Protein AF-A0AAW0NJ76-F1 (afdb_monomer_lite)

Sequence (256 aa):
MKELKQALVNSNWSAFNDETCLMMINMFDKTKTGRIDMFGFSALWDFMQRWRALFQQYDRDRSGCISGTELHQALAQMGYNLSPQFAETLVRRFTLRNARPGIQLDRFIQVCTQLQSMTNVFRERDTNRSGNIRMNYEDFLSSAITRLMCQTFLQISAGRICEREEMWPVLWTAMRTYAPYVTFPVAFVVGAVGYHLEWFIRGTPKPREEKSILELREERKLQEQLGQDGTQVLSLKEKLEFTPKAALNRNRPEKT

Structure (mmCIF, N/CA/C/O backbone):
data_AF-A0AAW0NJ76-F1
#
_entry.id   AF-A0AAW0NJ76-F1
#
loop_
_atom_site.group_PDB
_atom_site.id
_atom_site.type_symbol
_atom_site.label_atom_id
_atom_site.label_alt_id
_atom_site.label_comp_id
_atom_site.label_asym_id
_atom_site.label_entity_id
_atom_site.label_seq_id
_atom_site.pdbx_PDB_ins_code
_atom_site.Cartn_x
_atom_site.Cartn_y
_atom_site.Cartn_z
_atom_site.occupancy
_atom_site.B_iso_or_equiv
_atom_site.auth_seq_id
_atom_site.auth_comp_id
_atom_site.auth_asym_id
_atom_site.auth_atom_id
_atom_site.pdbx_PDB_model_num
ATOM 1 N N . MET A 1 1 ? 17.696 6.257 -10.322 1.00 61.16 1 MET A N 1
ATOM 2 C CA . MET A 1 1 ? 16.488 5.643 -10.930 1.00 61.16 1 MET A CA 1
ATOM 3 C C . MET A 1 1 ? 16.818 4.602 -12.001 1.00 61.16 1 MET A C 1
ATOM 5 O O . MET A 1 1 ? 16.342 3.484 -11.869 1.00 61.16 1 MET A O 1
ATOM 9 N N . LYS A 1 2 ? 17.630 4.922 -13.027 1.00 70.31 2 LYS A N 1
ATOM 10 C CA . LYS A 1 2 ? 17.962 3.980 -14.121 1.00 70.31 2 LYS A CA 1
ATOM 11 C C . LYS A 1 2 ? 18.585 2.660 -13.635 1.00 70.31 2 LYS A C 1
ATOM 13 O O . LYS A 1 2 ? 18.157 1.605 -14.078 1.00 70.31 2 LYS A O 1
ATOM 18 N N . GLU A 1 3 ? 19.513 2.731 -12.684 1.00 75.38 3 GLU A N 1
ATOM 19 C CA . GLU A 1 3 ? 20.200 1.557 -12.118 1.00 75.38 3 GLU A CA 1
ATOM 20 C C . GLU A 1 3 ? 19.243 0.631 -11.350 1.00 75.38 3 GLU A C 1
ATOM 22 O O . GLU A 1 3 ? 19.209 -0.569 -11.599 1.00 75.38 3 GLU A O 1
ATOM 27 N N . LEU A 1 4 ? 18.386 1.193 -10.485 1.00 72.19 4 LEU A N 1
ATOM 28 C CA . LEU A 1 4 ? 17.388 0.418 -9.738 1.00 72.19 4 LEU A CA 1
ATOM 29 C C . LEU A 1 4 ? 16.378 -0.263 -10.675 1.00 72.19 4 LEU A C 1
ATOM 31 O O . LEU A 1 4 ? 16.050 -1.428 -10.487 1.00 72.19 4 LEU A O 1
ATOM 35 N N . LYS A 1 5 ? 15.915 0.446 -11.711 1.00 73.44 5 LYS A N 1
ATOM 36 C CA . LYS A 1 5 ? 14.991 -0.105 -12.712 1.00 73.44 5 LYS A CA 1
ATOM 37 C C . LYS A 1 5 ? 15.619 -1.242 -13.521 1.00 73.44 5 LYS A C 1
ATOM 39 O O . LYS A 1 5 ? 14.925 -2.183 -13.870 1.00 73.44 5 LYS A O 1
ATOM 44 N N . GLN A 1 6 ? 16.913 -1.158 -13.830 1.00 73.44 6 GLN A N 1
ATOM 45 C CA . GLN A 1 6 ? 17.627 -2.230 -14.531 1.00 73.44 6 GLN A CA 1
ATOM 46 C C . GLN A 1 6 ? 17.847 -3.461 -13.648 1.00 73.44 6 GLN A C 1
ATOM 48 O O . GLN A 1 6 ? 17.820 -4.578 -14.153 1.00 73.44 6 GLN A O 1
ATOM 53 N N . ALA A 1 7 ? 18.031 -3.267 -12.341 1.00 73.19 7 ALA A N 1
ATOM 54 C CA . ALA A 1 7 ? 18.175 -4.363 -11.387 1.00 73.19 7 ALA A CA 1
ATOM 55 C C . ALA A 1 7 ? 16.839 -5.059 -11.062 1.00 73.19 7 ALA A C 1
ATOM 57 O O . ALA A 1 7 ? 16.828 -6.225 -10.665 1.00 73.19 7 ALA A O 1
ATOM 58 N N . LEU A 1 8 ? 15.712 -4.357 -11.218 1.00 74.44 8 LEU A N 1
ATOM 59 C CA . LEU A 1 8 ? 14.376 -4.864 -10.915 1.00 74.44 8 LEU A CA 1
ATOM 60 C C . LEU A 1 8 ? 13.636 -5.274 -12.186 1.00 74.44 8 LEU A C 1
ATOM 62 O O . LEU A 1 8 ? 13.126 -4.447 -12.938 1.00 74.44 8 LEU A O 1
ATOM 66 N N . VAL A 1 9 ? 13.532 -6.583 -12.384 1.00 73.75 9 VAL A N 1
ATOM 67 C CA . VAL A 1 9 ? 12.787 -7.180 -13.491 1.00 73.75 9 VAL A CA 1
ATOM 68 C C . VAL A 1 9 ? 11.598 -7.952 -12.928 1.00 73.75 9 VAL A C 1
ATOM 70 O O . VAL A 1 9 ? 11.727 -8.683 -11.941 1.00 73.75 9 VAL A O 1
ATOM 73 N N . ASN A 1 10 ? 10.426 -7.764 -13.536 1.00 71.62 10 ASN A N 1
ATOM 74 C CA . ASN A 1 10 ? 9.232 -8.529 -13.188 1.00 71.62 10 ASN A CA 1
ATOM 75 C C . ASN A 1 10 ? 9.360 -9.988 -13.659 1.00 71.62 10 ASN A C 1
ATOM 77 O O . ASN A 1 10 ? 10.152 -10.320 -14.539 1.00 71.62 10 ASN A O 1
ATOM 81 N N . SER A 1 11 ? 8.533 -10.872 -13.106 1.00 66.75 11 SER A N 1
ATOM 82 C CA . SER A 1 11 ? 8.459 -12.308 -13.438 1.00 66.75 11 SER A CA 1
ATOM 83 C C . SER A 1 11 ? 8.248 -12.600 -14.933 1.00 66.75 11 SER A C 1
ATOM 85 O O . SER A 1 11 ? 8.627 -13.659 -15.423 1.00 66.75 11 SER A O 1
ATOM 87 N N . ASN A 1 12 ? 7.673 -11.659 -15.677 1.00 66.50 12 ASN A N 1
ATOM 88 C CA . ASN A 1 12 ? 7.427 -11.728 -17.119 1.00 66.50 12 ASN A CA 1
ATOM 89 C C . ASN A 1 12 ? 8.535 -11.075 -17.974 1.00 66.50 12 ASN A C 1
ATOM 91 O O . ASN A 1 12 ? 8.293 -10.811 -19.152 1.00 66.50 12 ASN A O 1
ATOM 95 N N . TRP A 1 13 ? 9.695 -10.754 -17.394 1.00 66.81 13 TRP A N 1
ATOM 96 C CA . TRP A 1 13 ? 10.798 -10.038 -18.050 1.00 66.81 13 TRP A CA 1
ATOM 97 C C . TRP A 1 13 ? 10.483 -8.598 -18.478 1.00 66.81 13 TRP A C 1
ATOM 99 O O . TRP A 1 13 ? 11.273 -7.986 -19.199 1.00 66.81 13 TRP A O 1
ATOM 109 N N . SER A 1 14 ? 9.361 -8.016 -18.035 1.00 73.75 14 SER A N 1
ATOM 110 C CA . SER A 1 14 ? 9.107 -6.596 -18.278 1.00 73.75 14 SER A CA 1
ATOM 111 C C . SER A 1 14 ? 9.833 -5.716 -17.269 1.00 73.75 14 SER A C 1
ATOM 113 O O . SER A 1 14 ? 10.080 -6.102 -16.123 1.00 73.75 14 SER A O 1
ATOM 115 N N . ALA A 1 15 ? 10.137 -4.495 -17.705 1.00 75.50 15 ALA A N 1
ATOM 116 C CA . ALA A 1 15 ? 10.670 -3.470 -16.828 1.00 75.50 15 ALA A CA 1
ATOM 117 C C . ALA A 1 15 ? 9.657 -3.120 -15.729 1.00 75.50 15 ALA A C 1
ATOM 119 O O . ALA A 1 15 ? 8.460 -2.997 -16.001 1.00 75.50 15 ALA A O 1
ATOM 120 N N . PHE A 1 16 ? 10.162 -2.924 -14.513 1.00 78.75 16 PHE A N 1
ATOM 121 C CA . PHE A 1 16 ? 9.380 -2.437 -13.381 1.00 78.75 16 PHE A CA 1
ATOM 122 C C . PHE A 1 16 ? 8.758 -1.065 -13.690 1.00 78.75 16 PHE A C 1
ATOM 124 O O . PHE A 1 16 ? 9.378 -0.227 -14.358 1.00 78.75 16 PHE A O 1
ATOM 131 N N . ASN A 1 17 ? 7.549 -0.816 -13.183 1.00 80.00 17 ASN A N 1
ATOM 132 C CA . ASN A 1 17 ? 6.883 0.475 -13.321 1.00 80.00 17 ASN A CA 1
ATOM 133 C C . ASN A 1 17 ? 7.708 1.636 -12.732 1.00 80.00 17 ASN A C 1
ATOM 135 O O . ASN A 1 17 ? 8.118 1.601 -11.568 1.00 80.00 17 ASN A O 1
ATOM 139 N N . ASP A 1 18 ? 7.860 2.709 -13.514 1.00 80.00 18 ASP A N 1
ATOM 140 C CA . ASP A 1 18 ? 8.632 3.898 -13.139 1.00 80.00 18 ASP A CA 1
ATOM 141 C C . ASP A 1 18 ? 8.064 4.597 -11.899 1.00 80.00 18 ASP A C 1
ATOM 143 O O . ASP A 1 18 ? 8.820 5.007 -11.020 1.00 80.00 18 ASP A O 1
ATOM 147 N N . GLU A 1 19 ? 6.737 4.682 -11.782 1.00 77.88 19 GLU A N 1
ATOM 148 C CA . GLU A 1 19 ? 6.082 5.315 -10.630 1.00 77.88 19 GLU A CA 1
ATOM 149 C C . GLU A 1 19 ? 6.361 4.541 -9.336 1.00 77.88 19 GLU A C 1
ATOM 151 O O . GLU A 1 19 ? 6.632 5.141 -8.295 1.00 77.88 19 GLU A O 1
ATOM 156 N N . THR A 1 20 ? 6.346 3.205 -9.404 1.00 79.62 20 THR A N 1
ATOM 157 C CA . THR A 1 20 ? 6.639 2.339 -8.257 1.00 79.62 20 THR A CA 1
ATOM 158 C C . THR A 1 20 ? 8.104 2.478 -7.844 1.00 79.62 20 THR A C 1
ATOM 160 O O . THR A 1 20 ? 8.389 2.648 -6.658 1.00 79.62 20 THR A O 1
ATOM 163 N N . CYS A 1 21 ? 9.036 2.487 -8.806 1.00 81.62 21 CYS A N 1
ATOM 164 C CA . CYS A 1 21 ? 10.454 2.726 -8.527 1.00 81.62 21 CYS A CA 1
ATOM 165 C C . CYS A 1 21 ? 10.691 4.100 -7.890 1.00 81.62 21 CYS A C 1
ATOM 167 O O . CYS A 1 21 ? 11.459 4.204 -6.935 1.00 81.62 21 CYS A O 1
ATOM 169 N N . LEU A 1 22 ? 10.036 5.151 -8.392 1.00 79.25 22 LEU A N 1
ATOM 170 C CA . LEU A 1 22 ? 10.163 6.501 -7.844 1.00 79.25 22 LEU A CA 1
ATOM 171 C C . LEU A 1 22 ? 9.640 6.567 -6.404 1.00 79.25 22 LEU A C 1
ATOM 173 O O . LEU A 1 22 ? 10.307 7.118 -5.534 1.00 79.25 22 LEU A O 1
ATOM 177 N N . MET A 1 23 ? 8.474 5.968 -6.145 1.00 76.69 23 MET A N 1
ATOM 178 C CA . MET A 1 23 ? 7.882 5.895 -4.808 1.00 76.69 23 MET A CA 1
ATOM 179 C C . MET A 1 23 ? 8.818 5.187 -3.820 1.00 76.69 23 MET A C 1
ATOM 181 O O . MET A 1 23 ? 9.018 5.682 -2.713 1.00 76.69 23 MET A O 1
ATOM 185 N N . MET A 1 24 ? 9.412 4.057 -4.216 1.00 77.31 24 MET A N 1
ATOM 186 C CA . MET A 1 24 ? 10.370 3.328 -3.379 1.00 77.31 24 MET A CA 1
ATOM 187 C C . MET A 1 24 ? 11.616 4.169 -3.099 1.00 77.31 24 MET A C 1
ATOM 189 O O . MET A 1 24 ? 12.017 4.292 -1.947 1.00 77.31 24 MET A O 1
ATOM 193 N N . ILE A 1 25 ? 12.197 4.807 -4.120 1.00 78.50 25 ILE A N 1
ATOM 194 C CA . ILE A 1 25 ? 13.372 5.668 -3.931 1.00 78.50 25 ILE A CA 1
ATOM 195 C C . ILE A 1 25 ? 13.054 6.807 -2.965 1.00 78.50 25 ILE A C 1
ATOM 197 O O . ILE A 1 25 ? 13.774 7.008 -1.992 1.00 78.50 25 ILE A O 1
ATOM 201 N N . ASN A 1 26 ? 11.934 7.493 -3.179 1.00 76.50 26 ASN A N 1
ATOM 202 C CA . ASN A 1 26 ? 11.515 8.609 -2.341 1.00 76.50 26 ASN A CA 1
ATOM 203 C C . ASN A 1 26 ? 11.174 8.194 -0.906 1.00 76.50 26 ASN A C 1
ATOM 205 O O . ASN A 1 26 ? 11.170 9.051 -0.031 1.00 76.50 26 ASN A O 1
ATOM 209 N N . MET A 1 27 ? 10.863 6.923 -0.640 1.00 72.81 27 MET A N 1
ATOM 210 C CA . MET A 1 27 ? 10.592 6.417 0.711 1.00 72.81 27 MET A CA 1
ATOM 211 C C . MET A 1 27 ? 11.875 6.222 1.528 1.00 72.81 27 MET A C 1
ATOM 213 O O . MET A 1 27 ? 11.872 6.436 2.738 1.00 72.81 27 MET A O 1
ATOM 217 N N . PHE A 1 28 ? 12.970 5.839 0.874 1.00 75.00 28 PHE A N 1
ATOM 218 C CA . PHE A 1 28 ? 14.237 5.534 1.543 1.00 75.00 28 PHE A CA 1
ATOM 219 C C . PHE A 1 28 ? 15.297 6.634 1.373 1.00 75.00 28 PHE A C 1
ATOM 221 O O . PHE A 1 28 ? 16.292 6.635 2.095 1.00 75.00 28 PHE A O 1
ATOM 228 N N . ASP A 1 29 ? 15.070 7.616 0.495 1.00 76.56 29 ASP A N 1
ATOM 229 C CA . ASP A 1 29 ? 15.913 8.807 0.367 1.00 76.56 29 ASP A CA 1
ATOM 230 C C . ASP A 1 29 ? 15.643 9.818 1.495 1.00 76.56 29 ASP A C 1
ATOM 232 O O . ASP A 1 29 ? 14.851 10.755 1.370 1.00 76.56 29 ASP A O 1
ATOM 236 N N . LYS A 1 30 ? 16.355 9.645 2.613 1.00 70.25 30 LYS A N 1
ATOM 237 C CA . LYS A 1 30 ? 16.333 10.575 3.757 1.00 70.25 30 LYS A CA 1
ATOM 238 C C . LYS A 1 30 ? 16.887 11.959 3.414 1.00 70.25 30 LYS A C 1
ATOM 240 O O . LYS A 1 30 ? 16.555 12.941 4.073 1.00 70.25 30 LYS A O 1
ATOM 245 N N . THR A 1 31 ? 17.759 12.031 2.413 1.00 70.25 31 THR A N 1
ATOM 246 C CA . THR A 1 31 ? 18.520 13.238 2.071 1.00 70.25 31 THR A CA 1
ATOM 247 C C . THR A 1 31 ? 17.833 14.100 1.016 1.00 70.25 31 THR A C 1
ATOM 249 O O . THR A 1 31 ? 18.263 15.228 0.786 1.00 70.25 31 THR A O 1
ATOM 252 N N . LYS A 1 32 ? 16.765 13.591 0.384 1.00 70.06 32 LYS A N 1
ATOM 253 C CA . LYS A 1 32 ? 16.064 14.209 -0.755 1.00 70.06 32 LYS A CA 1
ATOM 254 C C . LYS A 1 32 ? 17.003 14.589 -1.904 1.00 70.06 32 LYS A C 1
ATOM 256 O O . LYS A 1 32 ? 16.714 15.497 -2.680 1.00 70.06 32 LYS A O 1
ATOM 261 N N . THR A 1 33 ? 18.143 13.910 -2.008 1.00 72.38 33 THR A N 1
ATOM 262 C CA . THR A 1 33 ? 19.141 14.155 -3.057 1.00 72.38 33 THR A CA 1
ATOM 263 C C . THR A 1 33 ? 18.797 13.416 -4.351 1.00 72.38 33 THR A C 1
ATOM 265 O O . THR A 1 33 ? 19.488 13.568 -5.360 1.00 72.38 33 THR A O 1
ATOM 268 N N . GLY A 1 34 ? 17.742 12.593 -4.335 1.00 69.31 34 GLY A N 1
ATOM 269 C CA . GLY A 1 34 ? 17.384 11.664 -5.400 1.00 69.31 34 GLY A CA 1
ATOM 270 C C . GLY A 1 34 ? 18.310 10.447 -5.463 1.00 69.31 34 GLY A C 1
ATOM 271 O O . GLY A 1 34 ? 18.264 9.690 -6.439 1.00 69.31 34 GLY A O 1
ATOM 272 N N . ARG A 1 35 ? 19.176 10.266 -4.457 1.00 74.44 35 ARG A N 1
ATOM 273 C CA . ARG A 1 35 ? 20.145 9.173 -4.349 1.00 74.44 35 ARG A CA 1
ATOM 274 C C . ARG A 1 35 ? 19.943 8.439 -3.032 1.00 74.44 35 ARG A C 1
ATOM 276 O O . ARG A 1 35 ? 19.664 9.046 -2.007 1.00 74.44 35 ARG A O 1
ATOM 283 N N . ILE A 1 36 ? 20.099 7.124 -3.086 1.00 77.12 36 ILE A N 1
ATOM 284 C CA . ILE A 1 36 ? 19.998 6.253 -1.921 1.00 77.12 36 ILE A CA 1
ATOM 285 C C . ILE A 1 36 ? 21.421 5.893 -1.490 1.00 77.12 36 ILE A C 1
ATOM 287 O O . ILE A 1 36 ? 22.250 5.537 -2.328 1.00 77.12 36 ILE A O 1
ATOM 291 N N . ASP A 1 37 ? 21.707 6.013 -0.199 1.00 82.88 37 ASP A N 1
ATOM 292 C CA . ASP A 1 37 ? 22.948 5.547 0.412 1.00 82.88 37 ASP A CA 1
ATOM 293 C C . ASP A 1 37 ? 22.924 4.022 0.619 1.00 82.88 37 ASP A C 1
ATOM 295 O O . ASP A 1 37 ? 21.885 3.378 0.509 1.00 82.88 37 ASP A O 1
ATOM 299 N N . MET A 1 38 ? 24.063 3.409 0.946 1.00 82.12 38 MET A N 1
ATOM 300 C CA . MET A 1 38 ? 24.133 1.949 1.115 1.00 82.12 38 MET A CA 1
ATOM 301 C C . MET A 1 38 ? 23.154 1.426 2.186 1.00 82.12 38 MET A C 1
ATOM 303 O O . MET A 1 38 ? 22.548 0.371 2.004 1.00 82.12 38 MET A O 1
ATOM 307 N N . PHE A 1 39 ? 22.945 2.185 3.268 1.00 82.00 39 PHE A N 1
ATOM 308 C CA . PHE A 1 39 ? 21.993 1.832 4.326 1.00 82.00 39 PHE A CA 1
ATOM 309 C C . PHE A 1 39 ? 20.533 1.986 3.880 1.00 82.00 39 PHE A C 1
ATOM 311 O O . PHE A 1 39 ? 19.689 1.149 4.198 1.00 82.00 39 PHE A O 1
ATOM 318 N N . GLY A 1 40 ? 20.208 3.032 3.119 1.00 79.38 40 GLY A N 1
ATOM 319 C CA . GLY A 1 40 ? 18.898 3.161 2.492 1.00 79.38 40 GLY A CA 1
ATOM 320 C C . GLY A 1 40 ? 18.644 2.052 1.469 1.00 79.38 40 GLY A C 1
ATOM 321 O O . GLY A 1 40 ? 17.519 1.568 1.362 1.00 79.38 40 GLY A O 1
ATOM 322 N N . PHE A 1 41 ? 19.683 1.592 0.764 1.00 83.19 41 PHE A N 1
ATOM 323 C CA . PHE A 1 41 ? 19.568 0.506 -0.206 1.00 83.19 41 PHE A CA 1
ATOM 324 C C . PHE A 1 41 ? 19.330 -0.839 0.479 1.00 83.19 41 PHE A C 1
ATOM 326 O O . PHE A 1 41 ? 18.474 -1.589 0.020 1.00 83.19 41 PHE A O 1
ATOM 333 N N . SER A 1 42 ? 20.011 -1.134 1.593 1.00 83.00 42 SER A N 1
ATOM 334 C CA . SER A 1 42 ? 19.741 -2.356 2.361 1.00 83.00 42 SER A CA 1
ATOM 335 C C . SER A 1 42 ? 18.306 -2.377 2.892 1.00 83.00 42 SER A C 1
ATOM 337 O O . SER A 1 42 ? 17.611 -3.378 2.746 1.00 83.00 42 SER A O 1
ATOM 339 N N . ALA A 1 43 ? 17.815 -1.249 3.415 1.00 80.44 43 ALA A N 1
ATOM 340 C CA . ALA A 1 43 ? 16.433 -1.136 3.880 1.00 80.44 43 ALA A CA 1
ATOM 341 C C . ALA A 1 43 ? 15.411 -1.283 2.736 1.00 80.44 43 ALA A C 1
ATOM 343 O O . ALA A 1 43 ? 14.397 -1.967 2.887 1.00 80.44 43 ALA A O 1
ATOM 344 N N . LEU A 1 44 ? 15.689 -0.683 1.574 1.00 82.38 44 LEU A N 1
ATOM 345 C CA . LEU A 1 44 ? 14.874 -0.841 0.370 1.00 82.38 44 LEU A CA 1
ATOM 346 C C . LEU A 1 44 ? 14.885 -2.292 -0.132 1.00 82.38 44 LEU A C 1
ATOM 348 O O . LEU A 1 44 ? 13.844 -2.811 -0.533 1.00 82.38 44 LEU A O 1
ATOM 352 N N . TRP A 1 45 ? 16.034 -2.965 -0.085 1.00 82.44 45 TRP A N 1
ATOM 353 C CA . TRP A 1 45 ? 16.156 -4.375 -0.441 1.00 82.44 45 TRP A CA 1
ATOM 354 C C . TRP A 1 45 ? 15.311 -5.262 0.472 1.00 82.44 45 TRP A C 1
ATOM 356 O O . TRP A 1 45 ? 14.497 -6.037 -0.028 1.00 82.44 45 TRP A O 1
ATOM 366 N N . ASP A 1 46 ? 15.419 -5.090 1.788 1.00 82.75 46 ASP A N 1
ATOM 367 C CA . ASP A 1 46 ? 14.617 -5.836 2.760 1.00 82.75 46 ASP A CA 1
ATOM 368 C C . ASP A 1 46 ? 13.118 -5.589 2.561 1.00 82.75 46 ASP A C 1
ATOM 370 O O . ASP A 1 46 ? 12.320 -6.529 2.563 1.00 82.75 46 ASP A O 1
ATOM 374 N N . PHE A 1 47 ? 12.726 -4.336 2.315 1.00 81.31 47 PHE A N 1
ATOM 375 C CA . PHE A 1 47 ? 11.350 -3.978 1.981 1.00 81.31 47 PHE A CA 1
ATOM 376 C C . PHE A 1 47 ? 10.858 -4.725 0.736 1.00 81.31 47 PHE A C 1
ATOM 378 O O . PHE A 1 47 ? 9.782 -5.324 0.754 1.00 81.31 47 PHE A O 1
ATOM 385 N N . MET A 1 48 ? 11.653 -4.753 -0.337 1.00 82.12 48 MET A N 1
ATOM 386 C CA . MET A 1 48 ? 11.303 -5.492 -1.551 1.00 82.12 48 MET A CA 1
ATOM 387 C C . MET A 1 48 ? 11.208 -6.999 -1.315 1.00 82.12 48 MET A C 1
ATOM 389 O O . MET A 1 48 ? 10.325 -7.640 -1.887 1.00 82.12 48 MET A O 1
ATOM 393 N N . GLN A 1 49 ? 12.071 -7.576 -0.475 1.00 82.69 49 GLN A N 1
ATOM 394 C CA . GLN A 1 49 ? 12.004 -9.001 -0.151 1.00 82.69 49 GLN A CA 1
ATOM 395 C C . GLN A 1 49 ? 10.729 -9.359 0.610 1.00 82.69 49 GLN A C 1
ATOM 397 O O . GLN A 1 49 ? 10.095 -10.363 0.289 1.00 82.69 49 GLN A O 1
ATOM 402 N N . ARG A 1 50 ? 10.283 -8.512 1.544 1.00 82.88 50 ARG A N 1
ATOM 403 C CA . ARG A 1 50 ? 9.002 -8.712 2.240 1.00 82.88 50 ARG A CA 1
ATOM 404 C C . ARG A 1 50 ? 7.817 -8.656 1.282 1.00 82.88 50 ARG A C 1
ATOM 406 O O . ARG A 1 50 ? 6.970 -9.544 1.308 1.00 82.88 50 ARG A O 1
ATOM 413 N N . TRP A 1 51 ? 7.785 -7.670 0.384 1.00 84.06 51 TRP A N 1
ATOM 414 C CA . TRP A 1 51 ? 6.740 -7.599 -0.645 1.00 84.06 51 TRP A CA 1
ATOM 415 C C . TRP A 1 51 ? 6.756 -8.800 -1.582 1.00 84.06 51 TRP A C 1
ATOM 417 O O . TRP A 1 51 ? 5.695 -9.292 -1.956 1.00 84.06 51 TRP A O 1
ATOM 427 N N . ARG A 1 52 ? 7.942 -9.302 -1.938 1.00 83.94 52 ARG A N 1
ATOM 428 C CA . ARG A 1 52 ? 8.083 -10.520 -2.739 1.00 83.94 52 ARG A CA 1
ATOM 429 C C . ARG A 1 52 ? 7.544 -11.744 -2.002 1.00 83.94 52 ARG A C 1
ATOM 431 O O . ARG A 1 52 ? 6.830 -12.529 -2.616 1.00 83.94 52 ARG A O 1
ATOM 438 N N . ALA A 1 53 ? 7.850 -11.891 -0.715 1.00 85.38 53 ALA A N 1
ATOM 439 C CA . ALA A 1 53 ? 7.341 -12.986 0.106 1.00 85.38 53 ALA A CA 1
ATOM 440 C C . ALA A 1 53 ? 5.807 -12.943 0.217 1.00 85.38 53 ALA A C 1
ATOM 442 O O . ALA A 1 53 ? 5.152 -13.957 -0.008 1.00 85.38 53 ALA A O 1
ATOM 443 N N . LEU A 1 54 ? 5.229 -11.760 0.460 1.00 84.62 54 LEU A N 1
ATOM 444 C CA . LEU A 1 54 ? 3.774 -11.560 0.462 1.00 84.62 54 LEU A CA 1
ATOM 445 C C . LEU A 1 54 ? 3.152 -11.883 -0.900 1.00 84.62 54 LEU A C 1
ATOM 447 O O . LEU A 1 54 ? 2.152 -12.589 -0.974 1.00 84.62 54 LEU A O 1
ATOM 451 N N . PHE A 1 55 ? 3.760 -11.414 -1.991 1.00 85.44 55 PHE A N 1
ATOM 452 C CA . PHE A 1 55 ? 3.285 -11.710 -3.341 1.00 85.44 55 PHE A CA 1
ATOM 453 C C . PHE A 1 55 ? 3.262 -13.218 -3.607 1.00 85.44 55 PHE A C 1
ATOM 455 O O . PHE A 1 55 ? 2.251 -13.731 -4.067 1.00 85.44 55 PHE A O 1
ATOM 462 N N . GLN A 1 56 ? 4.329 -13.939 -3.254 1.00 86.38 56 GLN A N 1
ATOM 463 C CA . GLN A 1 56 ? 4.404 -15.398 -3.395 1.00 86.38 56 GLN A CA 1
ATOM 464 C C . GLN A 1 56 ? 3.416 -16.146 -2.492 1.00 86.38 56 GLN A C 1
ATOM 466 O O . GLN A 1 56 ? 2.994 -17.248 -2.827 1.00 86.38 56 GLN A O 1
ATOM 471 N N . GLN A 1 57 ? 3.056 -15.573 -1.343 1.00 86.69 57 GLN A N 1
ATOM 472 C CA . GLN A 1 57 ? 2.040 -16.138 -0.460 1.00 86.69 57 GLN A CA 1
ATOM 473 C C . GLN A 1 57 ? 0.630 -16.018 -1.059 1.00 86.69 57 GLN A C 1
ATOM 475 O O . GLN A 1 57 ? -0.204 -16.903 -0.851 1.00 86.69 57 GLN A O 1
ATOM 480 N N . TYR A 1 58 ? 0.353 -14.926 -1.774 1.00 85.69 58 TYR A N 1
ATOM 481 C CA . TYR A 1 58 ? -0.951 -14.670 -2.387 1.00 85.69 58 TYR A CA 1
ATOM 482 C C . TYR A 1 58 ? -1.106 -15.290 -3.782 1.00 85.69 58 TYR A C 1
ATOM 484 O O . TYR A 1 58 ? -2.210 -15.717 -4.114 1.00 85.69 58 TYR A O 1
ATOM 492 N N . ASP A 1 59 ? -0.021 -15.372 -4.555 1.00 86.19 59 ASP A N 1
ATOM 493 C CA . ASP A 1 59 ? 0.084 -16.072 -5.842 1.00 86.19 59 ASP A CA 1
ATOM 494 C C . ASP A 1 59 ? 0.102 -17.594 -5.607 1.00 86.19 59 ASP A C 1
ATOM 496 O O . ASP A 1 59 ? 1.154 -18.238 -5.520 1.00 86.19 59 ASP A O 1
ATOM 500 N N . ARG A 1 60 ? -1.088 -18.174 -5.410 1.00 83.25 60 ARG A N 1
ATOM 501 C CA . ARG A 1 60 ? -1.235 -19.594 -5.053 1.00 83.25 60 ARG A CA 1
ATOM 502 C C . ARG A 1 60 ? -0.972 -20.501 -6.236 1.00 83.25 60 ARG A C 1
ATOM 504 O O . ARG A 1 60 ? -0.458 -21.606 -6.048 1.00 83.25 60 ARG A O 1
ATOM 511 N N . ASP A 1 61 ? -1.352 -20.053 -7.426 1.00 84.62 61 ASP A N 1
ATOM 512 C CA . ASP A 1 61 ? -1.135 -20.797 -8.660 1.00 84.62 61 ASP A CA 1
ATOM 513 C C . ASP A 1 61 ? 0.299 -20.648 -9.198 1.00 84.62 61 ASP A C 1
ATOM 515 O O . ASP A 1 61 ? 0.683 -21.368 -10.123 1.00 84.62 61 ASP A O 1
ATOM 519 N N . ARG A 1 62 ? 1.120 -19.792 -8.565 1.00 82.44 62 ARG A N 1
ATOM 520 C CA . ARG A 1 62 ? 2.503 -19.479 -8.958 1.00 82.44 62 ARG A CA 1
ATOM 521 C C . ARG A 1 62 ? 2.581 -19.048 -10.417 1.00 82.44 62 ARG A C 1
ATOM 523 O O . ARG A 1 62 ? 3.582 -19.299 -11.096 1.00 82.44 62 ARG A O 1
ATOM 530 N N . SER A 1 63 ? 1.526 -18.406 -10.909 1.00 82.31 63 SER A N 1
ATOM 531 C CA . SER A 1 63 ? 1.457 -17.899 -12.274 1.00 82.31 63 SER A CA 1
ATOM 532 C C . SER A 1 63 ? 2.390 -16.704 -12.487 1.00 82.31 63 SER A C 1
ATOM 534 O O . SER A 1 63 ? 2.668 -16.324 -13.630 1.00 82.31 63 SER A O 1
ATOM 536 N N . GLY A 1 64 ? 2.901 -16.113 -11.400 1.00 81.19 64 GLY A N 1
ATOM 537 C CA . GLY A 1 64 ? 3.726 -14.915 -11.420 1.00 81.19 64 GLY A CA 1
ATOM 538 C C . GLY A 1 64 ? 2.909 -13.638 -11.607 1.00 81.19 64 GLY A C 1
ATOM 539 O O . GLY A 1 64 ? 3.499 -12.597 -11.913 1.00 81.19 64 GLY A O 1
ATOM 540 N N . CYS A 1 65 ? 1.581 -13.713 -11.470 1.00 85.75 65 CYS A N 1
ATOM 541 C CA . CYS A 1 65 ? 0.620 -12.618 -11.562 1.00 85.75 65 CYS A CA 1
ATOM 542 C C . CYS A 1 65 ? -0.527 -12.859 -10.569 1.00 85.75 65 CYS A C 1
ATOM 544 O O . CYS A 1 65 ? -0.988 -13.976 -10.428 1.00 85.75 65 CYS A O 1
ATOM 546 N N . ILE A 1 66 ? -1.050 -11.810 -9.939 1.00 87.62 66 ILE A N 1
ATOM 547 C CA . ILE A 1 66 ? -2.198 -11.934 -9.032 1.00 87.62 66 ILE A CA 1
ATOM 548 C C . ILE A 1 66 ? -3.498 -11.722 -9.811 1.00 87.62 66 ILE A C 1
ATOM 550 O O . ILE A 1 66 ? -3.714 -10.661 -10.415 1.00 87.62 66 ILE A O 1
ATOM 554 N N . SER A 1 67 ? -4.374 -12.724 -9.776 1.00 89.44 67 SER A N 1
ATOM 555 C CA . SER A 1 67 ? -5.734 -12.669 -10.324 1.00 89.44 67 SER A CA 1
ATOM 556 C C . SER A 1 67 ? -6.694 -11.862 -9.433 1.00 89.44 67 SER A C 1
ATOM 558 O O . SER A 1 67 ? -6.408 -11.565 -8.275 1.00 89.44 67 SER A O 1
ATOM 560 N N . GLY A 1 68 ? -7.881 -11.505 -9.942 1.00 87.81 68 GLY A N 1
ATOM 561 C CA . GLY A 1 68 ? -8.894 -10.778 -9.151 1.00 87.81 68 GLY A CA 1
ATOM 562 C C . GLY A 1 68 ? -9.367 -11.543 -7.915 1.00 87.81 68 GLY A C 1
ATOM 563 O O . GLY A 1 68 ? -9.556 -10.953 -6.851 1.00 87.81 68 GLY A O 1
ATOM 564 N N . THR A 1 69 ? -9.486 -12.865 -8.034 1.00 89.25 69 THR A N 1
ATOM 565 C CA . THR A 1 69 ? -9.837 -13.762 -6.931 1.00 89.25 69 THR A CA 1
ATOM 566 C C . THR A 1 69 ? -8.747 -13.820 -5.866 1.00 89.25 69 THR A C 1
ATOM 568 O O . THR A 1 69 ? -9.054 -13.753 -4.677 1.00 89.25 69 THR A O 1
ATOM 571 N N . GLU A 1 70 ? -7.478 -13.890 -6.268 1.00 90.69 70 GLU A N 1
ATOM 572 C CA . GLU A 1 70 ? -6.344 -13.889 -5.336 1.00 90.69 70 GLU A CA 1
ATOM 573 C C . GLU A 1 70 ? -6.162 -12.526 -4.678 1.00 90.69 70 GLU A C 1
ATOM 575 O O . GLU A 1 70 ? -5.944 -12.459 -3.472 1.00 90.69 70 GLU A O 1
ATOM 580 N N . LEU A 1 71 ? -6.349 -11.433 -5.428 1.00 88.94 71 LEU A N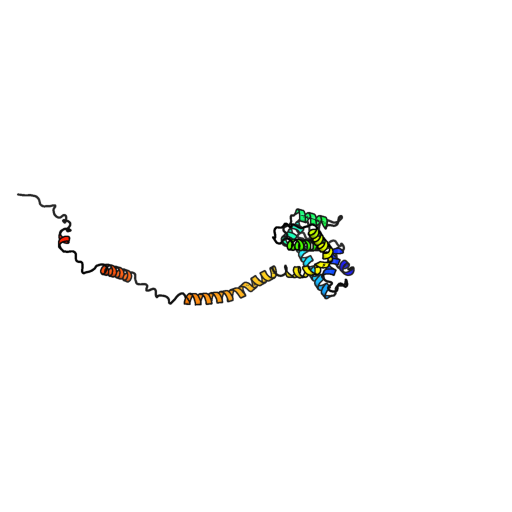 1
ATOM 581 C CA . LEU A 1 71 ? -6.317 -10.083 -4.876 1.00 88.94 71 LEU A CA 1
ATOM 582 C C . LEU A 1 71 ? -7.398 -9.904 -3.808 1.00 88.94 71 LEU A C 1
ATOM 584 O O . LEU A 1 71 ? -7.119 -9.361 -2.745 1.00 88.94 71 LEU A O 1
ATOM 588 N N . HIS A 1 72 ? -8.621 -10.378 -4.058 1.00 90.62 72 HIS A N 1
ATOM 589 C CA . HIS A 1 72 ? -9.688 -10.328 -3.060 1.00 90.62 72 HIS A CA 1
ATOM 590 C C . HIS A 1 72 ? -9.310 -11.100 -1.786 1.00 90.62 72 HIS A C 1
ATOM 592 O O . HIS A 1 72 ? -9.467 -10.577 -0.685 1.00 90.62 72 HIS A O 1
ATOM 598 N N . GLN A 1 73 ? -8.754 -12.308 -1.924 1.00 88.06 73 GLN A N 1
ATOM 599 C CA . GLN A 1 73 ? -8.298 -13.103 -0.779 1.00 88.06 73 GLN A CA 1
ATOM 600 C C . GLN A 1 73 ? -7.128 -12.449 -0.033 1.00 88.06 73 GLN A C 1
ATOM 602 O O . GLN A 1 73 ? -7.084 -12.510 1.195 1.00 88.06 73 GLN A O 1
ATOM 607 N N . ALA A 1 74 ? -6.197 -11.819 -0.749 1.00 86.81 74 ALA A N 1
ATOM 608 C CA . ALA A 1 74 ? -5.086 -11.076 -0.165 1.00 86.81 74 ALA A CA 1
ATOM 609 C C . ALA A 1 74 ? -5.595 -9.875 0.640 1.00 86.81 74 ALA A C 1
ATOM 611 O O . ALA A 1 74 ? -5.243 -9.706 1.804 1.00 86.81 74 ALA A O 1
ATOM 612 N N . LEU A 1 75 ? -6.500 -9.086 0.055 1.00 85.31 75 LEU A N 1
ATOM 613 C CA . LEU A 1 75 ? -7.118 -7.938 0.715 1.00 85.31 75 LEU A CA 1
ATOM 614 C C . LEU A 1 75 ? -7.916 -8.355 1.955 1.00 85.31 75 LEU A C 1
ATOM 616 O O . LEU A 1 75 ? -7.808 -7.697 2.988 1.00 85.31 75 LEU A O 1
ATOM 620 N N . ALA A 1 76 ? -8.638 -9.477 1.895 1.00 86.19 76 ALA A N 1
ATOM 621 C CA . ALA A 1 76 ? -9.331 -10.035 3.052 1.00 86.19 76 ALA A CA 1
ATOM 622 C C . ALA A 1 76 ? -8.357 -10.433 4.177 1.00 86.19 76 ALA A C 1
ATOM 624 O O . ALA A 1 76 ? -8.616 -10.138 5.343 1.00 86.19 76 ALA A O 1
ATOM 625 N N . GLN A 1 77 ? -7.211 -11.039 3.841 1.00 82.19 77 GLN A N 1
ATOM 626 C CA . GLN A 1 77 ? -6.161 -11.378 4.814 1.00 82.19 77 GLN A CA 1
ATOM 627 C C . GLN A 1 77 ? -5.513 -10.138 5.439 1.00 82.19 77 GLN A C 1
ATOM 629 O O . GLN A 1 77 ? -5.187 -10.156 6.620 1.00 82.19 77 GLN A O 1
ATOM 634 N N . MET A 1 78 ? -5.389 -9.048 4.679 1.00 75.88 78 MET A N 1
ATOM 635 C CA . MET A 1 78 ? -4.933 -7.742 5.174 1.00 75.88 78 MET A CA 1
ATOM 636 C C . MET A 1 78 ? -6.014 -6.986 5.980 1.00 75.88 78 MET A C 1
ATOM 638 O O . MET A 1 78 ? -5.811 -5.836 6.365 1.00 75.88 78 MET A O 1
ATOM 642 N N . GLY A 1 79 ? -7.184 -7.593 6.216 1.00 82.38 79 GLY A N 1
ATOM 643 C CA . GLY A 1 79 ? -8.269 -7.007 7.008 1.00 82.38 79 GLY A CA 1
ATOM 644 C C . GLY A 1 79 ? -9.186 -6.044 6.246 1.00 82.38 79 GLY A C 1
ATOM 645 O O . GLY A 1 79 ? -9.982 -5.340 6.872 1.00 82.38 79 GLY A O 1
ATOM 646 N N . TYR A 1 80 ? -9.113 -5.998 4.912 1.00 82.69 80 TYR A N 1
ATOM 647 C CA . TYR A 1 80 ? -10.034 -5.215 4.087 1.00 82.69 80 TYR A CA 1
ATOM 648 C C . TYR A 1 80 ? -11.283 -6.032 3.735 1.00 82.69 80 TYR A C 1
ATOM 650 O O . TYR A 1 80 ? -11.206 -7.045 3.041 1.00 82.69 80 TYR A O 1
ATOM 658 N N . ASN A 1 81 ? -12.458 -5.551 4.146 1.00 85.81 81 ASN A N 1
ATOM 659 C CA . ASN A 1 81 ? -13.742 -6.145 3.769 1.00 85.81 81 ASN A CA 1
ATOM 660 C C . ASN A 1 81 ? -14.284 -5.498 2.481 1.00 85.81 81 ASN A C 1
ATOM 662 O O . ASN A 1 81 ? -15.122 -4.599 2.528 1.00 85.81 81 ASN A O 1
ATOM 666 N N . LEU A 1 82 ? -13.745 -5.907 1.331 1.00 87.31 82 LEU A N 1
ATOM 667 C CA . LEU A 1 82 ? -14.093 -5.360 0.013 1.00 87.31 82 LEU A CA 1
ATOM 668 C C . LEU A 1 82 ? -14.869 -6.382 -0.818 1.00 87.31 82 LEU A C 1
ATOM 670 O O . LEU A 1 82 ? -14.612 -7.579 -0.728 1.00 87.31 82 LEU A O 1
ATOM 674 N N . SER A 1 83 ? -15.783 -5.918 -1.675 1.00 90.19 83 SER A N 1
ATOM 675 C CA . SER A 1 83 ? -16.521 -6.820 -2.564 1.00 90.19 83 SER A CA 1
ATOM 676 C C . SER A 1 83 ? -15.594 -7.454 -3.617 1.00 90.19 83 SER A C 1
ATOM 678 O O . SER A 1 83 ? -14.647 -6.808 -4.083 1.00 90.19 83 SER A O 1
ATOM 680 N N . PRO A 1 84 ? -15.862 -8.698 -4.056 1.00 89.12 84 PRO A N 1
ATOM 681 C CA . PRO A 1 84 ? -15.055 -9.349 -5.093 1.00 89.12 84 PRO A CA 1
ATOM 682 C C . PRO A 1 84 ? -15.086 -8.575 -6.423 1.00 89.12 84 PRO A C 1
ATOM 684 O O . PRO A 1 84 ? -14.074 -8.469 -7.111 1.00 89.12 84 PRO A O 1
ATOM 687 N N . GLN A 1 85 ? -16.212 -7.927 -6.739 1.00 90.62 85 GLN A N 1
ATOM 688 C CA . GLN A 1 85 ? -16.358 -7.068 -7.922 1.00 90.62 85 GLN A CA 1
ATOM 689 C C . GLN A 1 85 ? -15.431 -5.842 -7.878 1.00 90.62 85 GLN A C 1
ATOM 691 O O . GLN A 1 85 ? -14.902 -5.405 -8.905 1.00 90.62 85 GLN A O 1
ATOM 696 N N . PHE A 1 86 ? -15.208 -5.279 -6.686 1.00 89.38 86 PHE A N 1
ATOM 697 C CA . PHE A 1 86 ? -14.270 -4.176 -6.512 1.00 89.38 86 PHE A CA 1
ATOM 698 C C . PHE A 1 86 ? -12.827 -4.635 -6.747 1.00 89.38 86 PHE A C 1
ATOM 700 O O . PHE A 1 86 ? -12.082 -3.950 -7.446 1.00 89.38 86 PHE A O 1
ATOM 707 N N . ALA A 1 87 ? -12.453 -5.819 -6.251 1.00 88.94 87 ALA A N 1
ATOM 708 C CA . ALA A 1 87 ? -11.134 -6.399 -6.501 1.00 88.94 87 ALA A CA 1
ATOM 709 C C . ALA A 1 87 ? -10.884 -6.634 -8.002 1.00 88.94 87 ALA A C 1
ATOM 711 O O . ALA A 1 87 ? -9.837 -6.248 -8.518 1.00 88.94 87 ALA A O 1
ATOM 712 N N . GLU A 1 88 ? -11.863 -7.161 -8.743 1.00 88.19 88 GLU A N 1
ATOM 713 C CA . GLU A 1 88 ? -11.753 -7.282 -10.205 1.00 88.19 88 GLU A CA 1
ATOM 714 C C . GLU A 1 88 ? -11.612 -5.926 -10.905 1.00 88.19 88 GLU A C 1
ATOM 716 O O . GLU A 1 88 ? -10.840 -5.782 -11.857 1.00 88.19 88 GLU A O 1
ATOM 721 N N . THR A 1 89 ? -12.333 -4.911 -10.428 1.00 88.44 89 THR A N 1
ATOM 722 C CA . THR A 1 89 ? -12.229 -3.550 -10.964 1.00 88.44 89 THR A CA 1
ATOM 723 C C . THR A 1 89 ? -10.834 -2.975 -10.730 1.00 88.44 89 THR A C 1
ATOM 725 O O . THR A 1 89 ? -10.279 -2.353 -11.637 1.00 88.44 89 THR A O 1
ATOM 728 N N . LEU A 1 90 ? -10.234 -3.218 -9.559 1.00 86.62 90 LEU A N 1
ATOM 729 C CA . LEU A 1 90 ? -8.846 -2.849 -9.279 1.00 86.62 90 LEU A CA 1
ATOM 730 C C . LEU A 1 90 ? -7.889 -3.547 -10.247 1.00 86.62 90 LEU A C 1
ATOM 732 O O . LEU A 1 90 ? -7.091 -2.868 -10.887 1.00 86.62 90 LEU A O 1
ATOM 736 N N . VAL A 1 91 ? -8.015 -4.864 -10.439 1.00 87.50 91 VAL A N 1
ATOM 737 C CA . VAL A 1 91 ? -7.190 -5.589 -11.420 1.00 87.50 91 VAL A CA 1
ATOM 738 C C . VAL A 1 91 ? -7.290 -4.940 -12.793 1.00 87.50 91 VAL A C 1
ATOM 740 O O . VAL A 1 91 ? -6.272 -4.528 -13.334 1.00 87.50 91 VAL A O 1
ATOM 743 N N . ARG A 1 92 ? -8.500 -4.719 -13.316 1.00 85.06 92 ARG A N 1
ATOM 744 C CA . ARG A 1 92 ? -8.696 -4.108 -14.643 1.00 85.06 92 ARG A CA 1
ATOM 745 C C . ARG A 1 92 ? -8.122 -2.695 -14.767 1.00 85.06 92 ARG A C 1
ATOM 747 O O . ARG A 1 92 ? -7.716 -2.295 -15.855 1.00 85.06 92 ARG A O 1
ATOM 754 N N . ARG A 1 93 ? -8.116 -1.916 -13.681 1.00 84.31 93 ARG A N 1
ATOM 755 C CA . ARG A 1 93 ? -7.578 -0.545 -13.663 1.00 84.31 93 ARG A CA 1
ATOM 756 C C . ARG A 1 93 ? -6.052 -0.507 -13.643 1.00 84.31 93 ARG A C 1
ATOM 758 O O . ARG A 1 93 ? -5.486 0.429 -14.199 1.00 84.31 93 ARG A O 1
ATOM 765 N N . PHE A 1 94 ? -5.412 -1.492 -13.017 1.00 79.50 94 PHE A N 1
ATOM 766 C CA . PHE A 1 94 ? -3.957 -1.542 -12.842 1.00 79.50 94 PHE A CA 1
ATOM 767 C C . PHE A 1 94 ? -3.248 -2.513 -13.800 1.00 79.50 94 PHE A C 1
ATOM 769 O O . PHE A 1 94 ? -2.025 -2.451 -13.934 1.00 79.50 94 PHE A O 1
ATOM 776 N N . THR A 1 95 ? -3.984 -3.368 -14.513 1.00 78.25 95 THR A N 1
ATOM 777 C CA . THR A 1 95 ? -3.454 -4.142 -15.641 1.00 78.25 95 THR A CA 1
ATOM 778 C C . THR A 1 95 ? -3.182 -3.238 -16.838 1.00 78.25 95 THR A C 1
ATOM 780 O O . THR A 1 95 ? -4.019 -2.420 -17.223 1.00 78.25 95 THR A O 1
ATOM 783 N N . LEU A 1 96 ? -2.028 -3.422 -17.480 1.00 67.31 96 LEU A N 1
ATOM 784 C CA . LEU A 1 96 ? -1.718 -2.781 -18.758 1.00 67.31 96 LEU A CA 1
ATOM 785 C C . LEU A 1 96 ? -2.723 -3.235 -19.828 1.00 67.31 96 LEU A C 1
ATOM 787 O O . LEU A 1 96 ? -3.015 -4.423 -19.937 1.00 67.31 96 LEU A O 1
ATOM 791 N N . ARG A 1 97 ? -3.190 -2.296 -20.666 1.00 58.50 97 ARG A 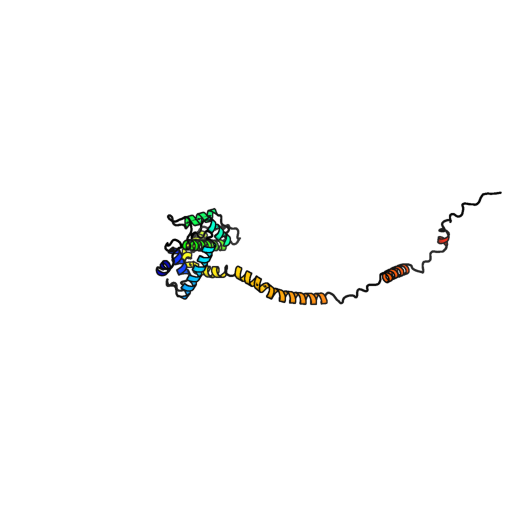N 1
ATOM 792 C CA . ARG A 1 97 ? -4.191 -2.516 -21.737 1.00 58.50 97 ARG A CA 1
ATOM 793 C C . ARG A 1 97 ? -3.861 -3.645 -22.734 1.00 58.50 97 ARG A C 1
ATOM 795 O O . ARG A 1 97 ? -4.750 -4.046 -23.469 1.00 58.50 97 ARG A O 1
ATOM 802 N N . ASN A 1 98 ? -2.622 -4.141 -22.747 1.00 56.28 98 ASN A N 1
ATOM 803 C CA . ASN A 1 98 ? -2.116 -5.173 -23.660 1.00 56.28 98 ASN A CA 1
ATOM 804 C C . ASN A 1 98 ? -1.505 -6.398 -22.948 1.00 56.28 98 ASN A C 1
ATOM 806 O O . ASN A 1 98 ? -0.856 -7.216 -23.596 1.00 56.28 98 ASN A O 1
ATOM 810 N N . ALA A 1 99 ? -1.647 -6.518 -21.626 1.00 61.56 99 ALA A N 1
ATOM 811 C CA . ALA A 1 99 ? -1.054 -7.612 -20.859 1.00 61.56 99 ALA A CA 1
ATOM 812 C C . ALA A 1 99 ? -2.084 -8.691 -20.496 1.00 61.56 99 ALA A C 1
ATOM 814 O O . ALA A 1 99 ? -3.294 -8.468 -20.546 1.00 61.56 99 ALA A O 1
ATOM 815 N N . ARG A 1 100 ? -1.579 -9.870 -20.105 1.00 63.78 100 ARG A N 1
ATOM 816 C CA . ARG A 1 100 ? -2.398 -10.933 -19.510 1.00 63.78 100 ARG A CA 1
ATOM 817 C C . ARG A 1 100 ? -3.206 -10.369 -18.329 1.00 63.78 100 ARG A C 1
ATOM 819 O O . ARG A 1 100 ? -2.685 -9.512 -17.612 1.00 63.78 100 ARG A O 1
ATOM 826 N N . PRO A 1 101 ? -4.446 -10.837 -18.112 1.00 66.81 101 PRO A N 1
ATOM 827 C CA . PRO A 1 101 ? -5.246 -10.414 -16.971 1.00 66.81 101 PRO A CA 1
ATOM 828 C C . PRO A 1 101 ? -4.554 -10.861 -15.679 1.00 66.81 101 PRO A C 1
ATOM 830 O O . PRO A 1 101 ? -4.574 -12.037 -15.333 1.00 66.81 101 PRO A O 1
ATOM 833 N N . GLY A 1 102 ? -3.896 -9.926 -14.998 1.00 75.44 102 GLY A N 1
ATOM 834 C CA . GLY A 1 102 ? -3.155 -10.207 -13.775 1.00 75.44 102 GLY A CA 1
ATOM 835 C C . GLY A 1 102 ? -2.248 -9.051 -13.364 1.00 75.44 102 GLY A C 1
ATOM 836 O O . GLY A 1 102 ? -1.657 -8.366 -14.202 1.00 75.44 102 GLY A O 1
ATOM 837 N N . ILE A 1 103 ? -2.160 -8.813 -12.060 1.00 85.88 103 ILE A N 1
ATOM 838 C CA . ILE A 1 103 ? -1.322 -7.760 -11.488 1.00 85.88 103 ILE A CA 1
ATOM 839 C C . ILE A 1 103 ? 0.070 -8.336 -11.195 1.00 85.88 103 ILE A C 1
ATOM 841 O O . ILE A 1 103 ? 0.200 -9.327 -10.482 1.00 85.88 103 ILE A O 1
ATOM 845 N N . GLN A 1 104 ? 1.116 -7.706 -11.723 1.00 87.00 104 GLN A N 1
ATOM 846 C CA . GLN A 1 104 ? 2.511 -8.053 -11.419 1.00 87.00 104 GLN A CA 1
ATOM 847 C C . GLN A 1 104 ? 2.969 -7.441 -10.093 1.00 87.00 104 GLN A C 1
ATOM 849 O O . GLN A 1 104 ? 2.298 -6.567 -9.548 1.00 87.00 104 GLN A O 1
ATOM 854 N N . LEU A 1 105 ? 4.124 -7.871 -9.580 1.00 84.81 105 LEU A N 1
ATOM 855 C CA . LEU A 1 105 ? 4.657 -7.415 -8.292 1.00 84.81 105 LEU A CA 1
ATOM 856 C C . LEU A 1 105 ? 4.710 -5.881 -8.174 1.00 84.81 105 LEU A C 1
ATOM 858 O O . LEU A 1 105 ? 4.259 -5.319 -7.180 1.00 84.81 105 LEU A O 1
ATOM 862 N N . ASP A 1 106 ? 5.217 -5.191 -9.192 1.00 84.44 106 ASP A N 1
ATOM 863 C CA . ASP A 1 106 ? 5.327 -3.729 -9.218 1.00 84.44 106 ASP A CA 1
ATOM 864 C C . ASP A 1 106 ? 3.979 -3.006 -9.093 1.00 84.44 106 ASP A C 1
ATOM 866 O O . ASP A 1 106 ? 3.855 -2.013 -8.367 1.00 84.44 106 ASP A O 1
ATOM 870 N N . ARG A 1 107 ? 2.959 -3.512 -9.788 1.00 84.25 107 ARG A N 1
ATOM 871 C CA . ARG A 1 107 ? 1.592 -2.992 -9.754 1.00 84.25 107 ARG A CA 1
ATOM 872 C C . ARG A 1 107 ? 0.869 -3.403 -8.483 1.00 84.25 107 ARG A C 1
ATOM 874 O O . ARG A 1 107 ? 0.100 -2.609 -7.957 1.00 84.25 107 ARG A O 1
ATOM 881 N N . PHE A 1 108 ? 1.149 -4.587 -7.951 1.00 85.56 108 PHE A N 1
ATOM 882 C CA . PHE A 1 108 ? 0.591 -5.051 -6.688 1.00 85.56 108 PHE A CA 1
ATOM 883 C C . PHE A 1 108 ? 1.026 -4.135 -5.546 1.00 85.56 108 PHE A C 1
ATOM 885 O O . PHE A 1 108 ? 0.178 -3.617 -4.822 1.00 85.56 108 PHE A O 1
ATOM 892 N N . ILE A 1 109 ? 2.325 -3.829 -5.467 1.00 84.44 109 ILE A N 1
ATOM 893 C CA . ILE A 1 109 ? 2.858 -2.885 -4.480 1.00 84.44 109 ILE A CA 1
ATOM 894 C C . ILE A 1 109 ? 2.176 -1.519 -4.632 1.00 84.44 109 ILE A C 1
ATOM 896 O O . ILE A 1 109 ? 1.737 -0.948 -3.638 1.00 84.44 109 ILE A O 1
ATOM 900 N N . GLN A 1 110 ? 2.020 -1.020 -5.863 1.00 81.94 110 GLN A N 1
ATOM 901 C CA . GLN A 1 110 ? 1.344 0.254 -6.130 1.00 81.94 110 GLN A CA 1
ATOM 902 C C . GLN A 1 110 ? -0.127 0.260 -5.678 1.00 81.94 110 GLN A C 1
ATOM 904 O O . GLN A 1 110 ? -0.587 1.235 -5.084 1.00 81.94 110 GLN A O 1
ATOM 909 N N . VAL A 1 111 ? -0.877 -0.812 -5.947 1.00 84.12 111 VAL A N 1
ATOM 910 C CA . VAL A 1 111 ? -2.282 -0.941 -5.529 1.00 84.12 111 VAL A CA 1
ATOM 911 C C . VAL A 1 111 ? -2.387 -0.972 -4.012 1.00 84.12 111 VAL A C 1
ATOM 913 O O . VAL A 1 111 ? -3.184 -0.227 -3.445 1.00 84.12 111 VAL A O 1
ATOM 916 N N . CYS A 1 112 ? -1.574 -1.794 -3.350 1.00 83.12 112 CYS A N 1
ATOM 917 C CA . CYS A 1 112 ? -1.600 -1.937 -1.901 1.00 83.12 112 CYS A CA 1
ATOM 918 C C . CYS A 1 112 ? -1.242 -0.626 -1.192 1.00 83.12 112 CYS A C 1
ATOM 920 O O . CYS A 1 112 ? -1.970 -0.210 -0.290 1.00 83.12 112 CYS A O 1
ATOM 922 N N . THR A 1 113 ? -0.182 0.068 -1.620 1.00 78.88 113 THR A N 1
ATOM 923 C CA . THR A 1 113 ? 0.201 1.354 -1.015 1.00 78.88 113 THR A CA 1
ATOM 924 C C . THR A 1 113 ? -0.853 2.431 -1.258 1.00 78.88 113 THR A C 1
ATOM 926 O O . THR A 1 113 ? -1.173 3.202 -0.348 1.00 78.88 113 THR A O 1
ATOM 929 N N . GLN A 1 114 ? -1.451 2.466 -2.452 1.00 79.31 114 GLN A N 1
ATOM 930 C CA . GLN A 1 114 ? -2.498 3.429 -2.774 1.00 79.31 114 GLN A CA 1
ATOM 931 C C . GLN A 1 114 ? -3.777 3.174 -1.972 1.00 79.31 114 GLN A C 1
ATOM 933 O O . GLN A 1 114 ? -4.359 4.128 -1.442 1.00 79.31 114 GLN A O 1
ATOM 938 N N . LEU A 1 115 ? -4.198 1.912 -1.869 1.00 82.94 115 LEU A N 1
ATOM 939 C CA . LEU A 1 115 ? -5.377 1.499 -1.113 1.00 82.94 115 LEU A CA 1
ATOM 940 C C . LEU A 1 115 ? -5.200 1.801 0.374 1.00 82.94 115 LEU A C 1
ATOM 942 O O . LEU A 1 115 ? -6.101 2.355 1.002 1.00 82.94 115 LEU A O 1
ATOM 946 N N . GLN A 1 116 ? -4.027 1.502 0.927 1.00 80.56 116 GLN A N 1
ATOM 947 C CA . GLN A 1 116 ? -3.708 1.783 2.320 1.00 80.56 116 GLN A CA 1
ATOM 948 C C . GLN A 1 116 ? -3.705 3.283 2.616 1.00 80.56 116 GLN A C 1
ATOM 950 O O . GLN A 1 116 ? -4.300 3.715 3.600 1.00 80.56 116 GLN A O 1
ATOM 955 N N . SER A 1 117 ? -3.098 4.094 1.745 1.00 78.56 117 SER A N 1
ATOM 956 C CA . SER A 1 117 ? -3.113 5.554 1.880 1.00 78.56 117 SER A CA 1
ATOM 957 C C . SER A 1 117 ? -4.543 6.107 1.874 1.00 78.56 117 SER A C 1
ATOM 959 O O . SER A 1 117 ? -4.904 6.879 2.761 1.00 78.56 117 SER A O 1
ATOM 961 N N . MET A 1 118 ? -5.382 5.662 0.931 1.00 79.94 118 MET A N 1
ATOM 962 C CA . MET A 1 118 ? -6.791 6.066 0.866 1.00 79.94 118 MET A CA 1
ATOM 963 C C . MET A 1 118 ? -7.576 5.604 2.097 1.00 79.94 118 MET A C 1
ATOM 965 O O . MET A 1 118 ? -8.372 6.365 2.641 1.00 79.94 118 MET A O 1
ATOM 969 N N . THR A 1 119 ? -7.321 4.383 2.567 1.00 84.00 119 THR A N 1
ATOM 970 C CA . THR A 1 119 ? -7.989 3.828 3.747 1.00 84.00 119 THR A CA 1
ATOM 971 C C . THR A 1 119 ? -7.593 4.574 5.015 1.00 84.00 119 THR A C 1
ATOM 973 O O . THR A 1 119 ? -8.442 4.803 5.868 1.00 84.00 119 THR A O 1
ATOM 976 N N . ASN A 1 120 ? -6.338 5.006 5.149 1.00 81.38 120 ASN A N 1
ATOM 977 C CA . ASN A 1 120 ? -5.904 5.800 6.298 1.00 81.38 120 ASN A CA 1
ATOM 978 C C . ASN A 1 120 ? -6.628 7.148 6.345 1.00 81.38 120 ASN A C 1
ATOM 980 O O . ASN A 1 120 ? -7.203 7.482 7.376 1.00 81.38 120 ASN A O 1
ATOM 984 N N . VAL A 1 121 ? -6.699 7.860 5.214 1.00 81.69 121 VAL A N 1
ATOM 985 C CA . VAL A 1 121 ? -7.451 9.125 5.116 1.00 81.69 121 VAL A CA 1
ATOM 986 C C . VAL A 1 121 ? -8.934 8.907 5.421 1.00 81.69 121 VAL A C 1
ATOM 988 O O . VAL A 1 121 ? -9.549 9.702 6.127 1.00 81.69 121 VAL A O 1
ATOM 991 N N . PHE A 1 122 ? -9.508 7.805 4.934 1.00 84.19 122 PHE A N 1
ATOM 992 C CA . PHE A 1 122 ? -10.882 7.428 5.248 1.00 84.19 122 PHE A CA 1
ATOM 993 C C . PHE A 1 122 ? -11.065 7.197 6.757 1.00 84.19 122 PHE A C 1
ATOM 995 O O . PHE A 1 122 ? -11.963 7.767 7.365 1.00 84.19 122 PHE A O 1
ATOM 1002 N N . ARG A 1 123 ? -10.183 6.423 7.398 1.00 83.44 123 ARG A N 1
ATOM 1003 C CA . ARG A 1 123 ? -10.269 6.098 8.833 1.00 83.44 123 ARG A CA 1
ATOM 1004 C C . ARG A 1 123 ? -10.042 7.298 9.744 1.00 83.44 123 ARG A C 1
ATOM 1006 O O . ARG A 1 123 ? -10.632 7.344 10.815 1.00 83.44 123 ARG A O 1
ATOM 1013 N N . GLU A 1 124 ? -9.203 8.249 9.344 1.00 83.44 124 GLU A N 1
ATOM 1014 C CA . GLU A 1 124 ? -9.008 9.504 10.081 1.00 83.44 124 GLU A CA 1
ATOM 1015 C C . GLU A 1 124 ? -10.281 10.357 10.103 1.00 83.44 124 GLU A C 1
ATOM 1017 O O . GLU A 1 124 ? -10.535 11.078 11.066 1.00 83.44 124 GLU A O 1
ATOM 1022 N N . ARG A 1 125 ? -11.097 10.255 9.051 1.00 82.06 125 ARG A N 1
ATOM 1023 C CA . ARG A 1 125 ? -12.348 11.002 8.897 1.00 82.06 125 ARG A CA 1
ATOM 1024 C C . ARG A 1 125 ? -13.576 10.227 9.407 1.00 82.06 125 ARG A C 1
ATOM 1026 O O . ARG A 1 125 ? -14.539 10.856 9.835 1.00 82.06 125 ARG A O 1
ATOM 1033 N N . ASP A 1 126 ? -13.555 8.893 9.406 1.00 85.81 126 ASP A N 1
ATOM 1034 C CA . ASP A 1 126 ? -14.614 8.026 9.956 1.00 85.81 126 ASP A CA 1
ATOM 1035 C C . ASP A 1 126 ? -14.433 7.799 11.469 1.00 85.81 126 ASP A C 1
ATOM 1037 O O . ASP A 1 126 ? -14.069 6.714 11.932 1.00 85.81 126 ASP A O 1
ATOM 1041 N N . THR A 1 127 ? -14.704 8.838 12.264 1.00 81.81 127 THR A N 1
ATOM 1042 C CA . THR A 1 127 ? -14.621 8.790 13.737 1.00 81.81 127 THR A CA 1
ATOM 1043 C C . THR A 1 127 ? -15.543 7.742 14.359 1.00 81.81 127 THR A C 1
ATOM 1045 O O . THR A 1 127 ? -15.188 7.124 15.363 1.00 81.81 127 THR A O 1
ATOM 1048 N N . ASN A 1 128 ? -16.698 7.494 13.740 1.00 84.62 128 ASN A N 1
ATOM 1049 C CA . ASN A 1 128 ? -17.716 6.570 14.240 1.00 84.62 128 ASN A CA 1
ATOM 1050 C C . ASN A 1 128 ? -17.528 5.126 13.751 1.00 84.62 128 ASN A C 1
ATOM 1052 O O . ASN A 1 128 ? -18.320 4.263 14.126 1.00 84.62 128 ASN A O 1
ATOM 1056 N N . ARG A 1 129 ? -16.508 4.850 12.919 1.00 81.88 129 ARG A N 1
ATOM 1057 C CA . ARG A 1 129 ? -16.263 3.535 12.290 1.00 81.88 129 ARG A CA 1
ATOM 1058 C C . ARG A 1 129 ? -17.514 2.960 11.620 1.00 81.88 129 ARG A C 1
ATOM 1060 O O . ARG A 1 129 ? -17.757 1.754 11.658 1.00 81.88 129 ARG A O 1
ATOM 1067 N N . SER A 1 130 ? -18.326 3.842 11.049 1.00 83.38 130 SER A N 1
ATOM 1068 C CA . SER A 1 130 ? -19.620 3.489 10.468 1.00 83.38 130 SER A CA 1
ATOM 1069 C C . SER A 1 130 ? -19.497 2.991 9.027 1.00 83.38 130 SER A C 1
ATOM 1071 O O . SER A 1 130 ? -20.474 2.501 8.465 1.00 83.38 130 SER A O 1
ATOM 1073 N N . GLY A 1 131 ? -18.313 3.132 8.416 1.00 84.00 131 GLY A N 1
ATOM 1074 C CA . GLY A 1 131 ? -18.086 2.816 7.008 1.00 84.00 131 GLY A CA 1
ATOM 1075 C C . GLY A 1 131 ? -18.639 3.870 6.046 1.00 84.00 131 GLY A C 1
ATOM 1076 O O . GLY A 1 131 ? -18.516 3.699 4.838 1.00 84.00 131 GLY A O 1
ATOM 1077 N N . ASN A 1 132 ? -19.200 4.969 6.561 1.00 85.56 132 ASN A N 1
ATOM 1078 C CA . ASN A 1 132 ? -19.732 6.083 5.784 1.00 85.56 132 ASN A CA 1
ATOM 1079 C C . ASN A 1 132 ? -19.171 7.411 6.304 1.00 85.56 132 ASN A C 1
ATOM 1081 O O . ASN A 1 132 ? -19.179 7.673 7.504 1.00 85.56 132 ASN A O 1
ATOM 1085 N N . ILE A 1 133 ? -18.746 8.285 5.390 1.00 86.88 133 ILE A N 1
ATOM 1086 C CA . ILE A 1 133 ? -18.226 9.616 5.724 1.00 86.88 133 ILE A CA 1
ATOM 1087 C C . ILE A 1 133 ? -19.078 10.663 5.022 1.00 86.88 133 ILE A C 1
ATOM 1089 O O . ILE A 1 133 ? -19.336 10.566 3.824 1.00 86.88 133 ILE A O 1
ATOM 1093 N N . ARG A 1 134 ? -19.483 11.694 5.765 1.00 87.12 134 ARG A N 1
ATOM 1094 C CA . ARG A 1 134 ? -20.025 12.929 5.194 1.00 87.12 134 ARG A CA 1
ATOM 1095 C C . ARG A 1 134 ? -18.912 13.968 5.178 1.00 87.12 134 ARG A C 1
ATOM 1097 O O . ARG A 1 134 ? -18.322 14.237 6.218 1.00 87.12 134 ARG A O 1
ATOM 1104 N N . MET A 1 135 ? -18.620 14.520 4.007 1.00 87.25 135 MET A N 1
ATOM 1105 C CA . MET A 1 135 ? -17.587 15.539 3.821 1.00 87.25 135 MET A CA 1
ATOM 1106 C C . MET A 1 135 ? -18.118 16.663 2.934 1.00 87.25 135 MET A C 1
ATOM 1108 O O . MET A 1 135 ? -18.864 16.402 1.989 1.00 87.25 135 MET A O 1
ATOM 1112 N N . ASN A 1 136 ? -17.732 17.900 3.244 1.00 91.94 136 ASN A N 1
ATOM 1113 C CA . ASN A 1 136 ? -18.014 19.053 2.394 1.00 91.94 136 ASN A CA 1
ATOM 1114 C C . ASN A 1 136 ? -17.114 19.041 1.150 1.00 91.94 136 ASN A C 1
ATOM 1116 O O . ASN A 1 136 ? -16.099 18.346 1.104 1.00 91.94 136 ASN A O 1
ATOM 1120 N N . TYR A 1 137 ? -17.467 19.828 0.132 1.00 91.19 137 TYR A N 1
ATOM 1121 C CA . TYR A 1 137 ? -16.699 19.879 -1.116 1.00 91.19 137 TYR A CA 1
ATOM 1122 C C . TYR A 1 137 ? -15.232 20.290 -0.898 1.00 91.19 137 TYR A C 1
ATOM 1124 O O . TYR A 1 137 ? -14.329 19.660 -1.443 1.00 91.19 137 TYR A O 1
ATOM 1132 N N . GLU A 1 138 ? -14.980 21.291 -0.053 1.00 90.38 138 GLU A N 1
ATOM 1133 C CA . GLU A 1 138 ? -13.619 21.734 0.277 1.00 90.38 138 GLU A CA 1
ATOM 1134 C C . GLU A 1 138 ? -12.825 20.666 1.035 1.00 90.38 138 GLU A C 1
ATOM 1136 O O . GLU A 1 138 ? -11.642 20.469 0.766 1.00 90.38 138 GLU A O 1
ATOM 1141 N N . ASP A 1 139 ? -13.480 19.913 1.922 1.00 85.94 139 ASP A N 1
ATOM 1142 C CA . ASP A 1 139 ? -12.873 18.775 2.611 1.00 85.94 139 ASP A CA 1
ATOM 1143 C C . ASP A 1 139 ? -12.507 17.653 1.641 1.00 85.94 139 ASP A C 1
ATOM 1145 O O . ASP A 1 139 ? -11.417 17.087 1.734 1.00 85.94 139 ASP A O 1
ATOM 1149 N N . PHE A 1 140 ? -13.390 17.360 0.683 1.00 87.69 140 PHE A N 1
ATOM 1150 C CA . PHE A 1 140 ? -13.122 16.395 -0.375 1.00 87.69 140 PHE A CA 1
ATOM 1151 C C . PHE A 1 140 ? -11.929 16.830 -1.233 1.00 87.69 140 PHE A C 1
ATOM 1153 O O . PHE A 1 140 ? -11.020 16.029 -1.467 1.00 87.69 140 PHE A O 1
ATOM 1160 N N . LEU A 1 141 ? -11.897 18.095 -1.668 1.00 88.56 141 LEU A N 1
ATOM 1161 C CA . LEU A 1 141 ? -10.778 18.642 -2.434 1.00 88.56 141 LEU A CA 1
ATOM 1162 C C . LEU A 1 141 ? -9.482 18.610 -1.631 1.00 88.56 141 LEU A C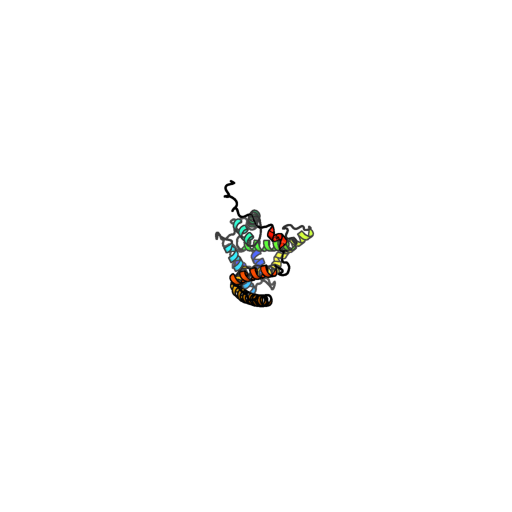 1
ATOM 1164 O O . LEU A 1 141 ? -8.468 18.161 -2.154 1.00 88.56 141 LEU A O 1
ATOM 1168 N N . SER A 1 142 ? -9.513 19.022 -0.365 1.00 84.69 142 SER A N 1
ATOM 1169 C CA . SER A 1 142 ? -8.358 18.975 0.530 1.00 84.69 142 SER A CA 1
ATOM 1170 C C . SER A 1 142 ? -7.827 17.545 0.658 1.00 84.69 142 SER A C 1
ATOM 1172 O O . SER A 1 142 ? -6.659 17.301 0.371 1.00 84.69 142 SER A O 1
ATOM 1174 N N . SER A 1 143 ? -8.690 16.558 0.927 1.00 79.44 143 SER A N 1
ATOM 1175 C CA . SER A 1 143 ? -8.308 15.140 0.965 1.00 79.44 143 SER A CA 1
ATOM 1176 C C . SER A 1 143 ? -7.758 14.625 -0.372 1.00 79.44 143 SER A C 1
ATOM 1178 O O . SER A 1 143 ? -6.788 13.861 -0.391 1.00 79.44 143 SER A O 1
ATOM 1180 N N . ALA A 1 144 ? -8.332 15.045 -1.501 1.00 80.62 144 ALA A N 1
ATOM 1181 C CA . ALA A 1 144 ? -7.859 14.664 -2.829 1.00 80.62 144 ALA A CA 1
ATOM 1182 C C . ALA A 1 144 ? -6.500 15.300 -3.169 1.00 80.62 144 ALA A C 1
ATOM 1184 O O . ALA A 1 144 ? -5.634 14.625 -3.728 1.00 80.62 144 ALA A O 1
ATOM 1185 N N . ILE A 1 145 ? -6.287 16.564 -2.798 1.00 80.50 145 ILE A N 1
ATOM 1186 C CA . ILE A 1 145 ? -5.029 17.294 -2.988 1.00 80.50 145 ILE A CA 1
ATOM 1187 C C . ILE A 1 145 ? -3.953 16.720 -2.075 1.00 80.50 145 ILE A C 1
ATOM 1189 O O . ILE A 1 145 ? -2.863 16.422 -2.555 1.00 80.50 145 ILE A O 1
ATOM 1193 N N . THR A 1 146 ? -4.251 16.474 -0.796 1.00 72.94 146 THR A N 1
ATOM 1194 C CA . THR A 1 146 ? -3.334 15.780 0.113 1.00 72.94 146 THR A CA 1
ATOM 1195 C C . THR A 1 146 ? -2.944 14.428 -0.459 1.00 72.94 146 THR A C 1
ATOM 1197 O O . THR A 1 146 ? -1.775 14.087 -0.392 1.00 72.94 146 THR A O 1
ATOM 1200 N N . ARG A 1 147 ? -3.855 13.687 -1.104 1.00 68.88 147 ARG A N 1
ATOM 1201 C CA . ARG A 1 147 ? -3.533 12.424 -1.790 1.00 68.88 147 ARG A CA 1
ATOM 1202 C C . ARG A 1 147 ? -2.599 12.611 -2.991 1.00 68.88 147 ARG A C 1
ATOM 1204 O O . ARG A 1 147 ? -1.659 11.835 -3.141 1.00 68.88 147 ARG A O 1
ATOM 1211 N N . LEU A 1 148 ? -2.853 13.614 -3.834 1.00 64.94 148 LEU A N 1
ATOM 1212 C CA . LEU A 1 148 ? -2.015 13.940 -4.997 1.00 64.94 148 LEU A CA 1
ATOM 1213 C C . LEU A 1 148 ? -0.611 14.393 -4.568 1.00 64.94 148 LEU A C 1
ATOM 1215 O O . LEU A 1 148 ? 0.381 13.978 -5.156 1.00 64.94 148 LEU A O 1
ATOM 1219 N N . MET A 1 149 ? -0.522 15.166 -3.487 1.00 57.44 149 MET A N 1
ATOM 1220 C CA . MET A 1 149 ? 0.734 15.590 -2.862 1.00 57.44 149 MET A CA 1
ATOM 1221 C C . MET A 1 149 ? 1.413 14.422 -2.112 1.00 57.44 149 MET A C 1
ATOM 1223 O O . MET A 1 149 ? 2.636 14.286 -2.137 1.00 57.44 149 MET A O 1
ATOM 1227 N N . CYS A 1 150 ? 0.634 13.517 -1.504 1.00 50.81 150 CYS A N 1
ATOM 1228 C CA . CYS A 1 150 ? 1.089 12.341 -0.747 1.00 50.81 150 CYS A CA 1
ATOM 1229 C C . CYS A 1 150 ? 1.851 11.307 -1.578 1.00 50.81 150 CYS A C 1
ATOM 1231 O O . CYS A 1 150 ? 2.485 10.439 -0.977 1.00 50.81 150 CYS A O 1
ATOM 1233 N N . GLN A 1 151 ? 1.893 11.411 -2.913 1.00 50.69 151 GLN A N 1
ATOM 1234 C CA . GLN A 1 151 ? 2.893 10.680 -3.705 1.00 50.69 151 GLN A CA 1
ATOM 1235 C C . GLN A 1 151 ? 4.335 10.959 -3.224 1.00 50.69 151 GLN A C 1
ATOM 1237 O O . GLN A 1 151 ? 5.223 10.142 -3.450 1.00 50.69 151 GLN A O 1
ATOM 1242 N N . THR A 1 152 ? 4.554 12.054 -2.482 1.00 45.38 152 THR A N 1
ATOM 1243 C CA . THR A 1 152 ? 5.804 12.354 -1.757 1.00 45.38 152 THR A CA 1
ATOM 1244 C C . THR A 1 152 ? 5.760 12.098 -0.239 1.00 45.38 152 THR A C 1
ATOM 1246 O O . THR A 1 152 ? 6.801 12.111 0.410 1.00 45.38 152 THR A O 1
ATOM 1249 N N . PHE A 1 153 ? 4.593 11.812 0.349 1.00 42.53 153 PHE A N 1
ATOM 1250 C CA . PHE A 1 153 ? 4.375 11.721 1.805 1.00 42.53 153 PHE A CA 1
ATOM 1251 C C . PHE A 1 153 ? 4.133 10.284 2.318 1.00 42.53 153 PHE A C 1
ATOM 1253 O O . PHE A 1 153 ? 3.777 10.081 3.481 1.00 42.53 153 PHE A O 1
ATOM 1260 N N . LEU A 1 154 ? 4.427 9.252 1.511 1.00 44.69 154 LEU A N 1
ATOM 1261 C CA . LEU A 1 154 ? 4.597 7.877 2.022 1.00 44.69 154 LEU A CA 1
ATOM 1262 C C . LEU A 1 154 ? 5.766 7.743 3.031 1.00 44.69 154 LEU A C 1
ATOM 1264 O O . LEU A 1 154 ? 5.958 6.675 3.605 1.00 44.69 154 LEU A O 1
ATOM 1268 N N . GLN A 1 155 ? 6.498 8.833 3.291 1.00 43.50 155 GLN A N 1
ATOM 1269 C CA . GLN A 1 155 ? 7.550 8.982 4.300 1.00 43.50 155 GLN A CA 1
ATOM 1270 C C . GLN A 1 155 ? 7.094 8.686 5.745 1.00 43.50 155 GLN A C 1
ATOM 1272 O O . GLN A 1 155 ? 7.882 8.160 6.523 1.00 43.50 155 GLN A O 1
ATOM 1277 N N . ILE A 1 156 ? 5.840 8.971 6.132 1.00 43.03 156 ILE A N 1
ATOM 1278 C CA . ILE A 1 156 ? 5.422 8.851 7.551 1.00 43.03 156 ILE A CA 1
ATOM 1279 C C . ILE A 1 156 ? 4.651 7.556 7.846 1.00 43.03 156 ILE A C 1
ATOM 1281 O O . ILE A 1 156 ? 4.706 7.035 8.962 1.00 43.03 156 ILE A O 1
ATOM 1285 N N . SER A 1 157 ? 3.935 6.997 6.864 1.00 41.56 157 SER A N 1
ATOM 1286 C CA . SER A 1 157 ? 3.199 5.745 7.089 1.00 41.56 157 SER A CA 1
ATOM 1287 C C . SER A 1 157 ? 4.073 4.503 6.957 1.00 41.56 157 SER A C 1
ATOM 1289 O O . SER A 1 157 ? 3.821 3.562 7.693 1.00 41.56 157 SER A O 1
ATOM 1291 N N . ALA A 1 158 ? 5.122 4.475 6.126 1.00 46.12 158 ALA A N 1
ATOM 1292 C CA . ALA A 1 158 ? 5.974 3.283 6.014 1.00 46.12 158 ALA A CA 1
ATOM 1293 C C . ALA A 1 158 ? 6.660 2.904 7.343 1.00 46.12 158 ALA A C 1
ATOM 1295 O O . ALA A 1 158 ? 6.719 1.722 7.678 1.00 46.12 158 ALA A O 1
ATOM 1296 N N . GLY A 1 159 ? 7.061 3.897 8.150 1.00 43.44 159 GLY A N 1
ATOM 1297 C CA . GLY A 1 159 ? 7.544 3.668 9.519 1.00 43.44 159 GLY A CA 1
ATOM 1298 C C . GLY A 1 159 ? 6.483 3.018 10.416 1.00 43.44 159 GLY A C 1
ATOM 1299 O O . GLY A 1 159 ? 6.754 2.024 11.077 1.00 43.44 159 GLY A O 1
ATOM 1300 N N . ARG A 1 160 ? 5.226 3.480 10.337 1.00 39.03 160 ARG A N 1
ATOM 1301 C CA . ARG A 1 160 ? 4.106 2.894 11.096 1.00 39.03 160 ARG A CA 1
ATOM 1302 C C . ARG A 1 160 ? 3.589 1.561 10.548 1.00 39.03 160 ARG A C 1
ATOM 1304 O O . ARG A 1 160 ? 2.978 0.816 11.306 1.00 39.03 160 ARG A O 1
ATOM 1311 N N . ILE A 1 161 ? 3.801 1.249 9.272 1.00 42.19 161 ILE A N 1
ATOM 1312 C CA . ILE A 1 161 ? 3.397 -0.028 8.659 1.00 42.19 161 ILE A CA 1
ATOM 1313 C C . ILE A 1 161 ? 4.380 -1.131 9.050 1.00 42.19 161 ILE A C 1
ATOM 1315 O O . ILE A 1 161 ? 3.949 -2.233 9.370 1.00 42.19 161 ILE A O 1
ATOM 1319 N N . CYS A 1 162 ? 5.675 -0.810 9.129 1.00 41.38 162 CYS A N 1
ATOM 1320 C CA . CYS A 1 162 ? 6.667 -1.720 9.694 1.00 41.38 162 CYS A CA 1
ATOM 1321 C C . CYS A 1 162 ? 6.474 -1.937 11.209 1.00 41.38 162 CYS A C 1
ATOM 1323 O O . CYS A 1 162 ? 6.870 -2.975 11.713 1.00 41.38 162 CYS A O 1
ATOM 1325 N N . GLU A 1 163 ? 5.867 -1.004 11.951 1.00 40.50 163 GLU A N 1
ATOM 1326 C CA . GLU A 1 163 ? 5.634 -1.175 13.399 1.00 40.50 163 GLU A CA 1
ATOM 1327 C C . GLU A 1 163 ? 4.283 -1.805 13.767 1.00 40.50 163 GLU A C 1
ATOM 1329 O O . GLU A 1 163 ? 4.174 -2.425 14.822 1.00 40.50 163 GLU A O 1
ATOM 1334 N N . ARG A 1 164 ? 3.227 -1.641 12.956 1.00 41.53 164 ARG A N 1
ATOM 1335 C CA . ARG A 1 164 ? 1.859 -1.992 13.390 1.00 41.53 164 ARG A CA 1
ATOM 1336 C C . ARG A 1 164 ? 1.385 -3.392 12.978 1.00 41.53 164 ARG A C 1
ATOM 1338 O O . ARG A 1 164 ? 0.413 -3.870 13.553 1.00 41.53 164 ARG A O 1
ATOM 1345 N N . GLU A 1 165 ? 2.067 -4.062 12.051 1.00 44.00 165 GLU A N 1
ATOM 1346 C CA . GLU A 1 165 ? 1.738 -5.443 11.636 1.00 44.00 165 GLU A CA 1
ATOM 1347 C C . GLU A 1 165 ? 2.826 -6.469 12.026 1.00 44.00 165 GLU A C 1
ATOM 1349 O O . GLU A 1 165 ? 2.535 -7.651 12.194 1.00 44.00 165 GLU A O 1
ATOM 1354 N N . GLU A 1 166 ? 4.063 -6.029 12.277 1.00 48.69 166 GLU A N 1
ATOM 1355 C CA . GLU A 1 166 ? 5.250 -6.886 12.481 1.00 48.69 166 GLU A CA 1
ATOM 1356 C C . GLU A 1 166 ? 5.455 -7.327 13.938 1.00 48.69 166 GLU A C 1
ATOM 1358 O O . GLU A 1 166 ? 6.576 -7.556 14.387 1.00 48.69 166 GLU A O 1
ATOM 1363 N N . MET A 1 167 ? 4.397 -7.417 14.737 1.00 42.47 167 MET A N 1
ATOM 1364 C CA . MET A 1 167 ? 4.570 -7.967 16.079 1.00 42.47 167 MET A CA 1
ATOM 1365 C C . MET A 1 167 ? 3.400 -8.775 16.586 1.00 42.47 167 MET A C 1
ATOM 1367 O O . MET A 1 167 ? 3.555 -9.355 17.645 1.00 42.47 167 MET A O 1
ATOM 1371 N N . TRP A 1 168 ? 2.275 -8.922 15.877 1.00 49.41 168 TRP A N 1
ATOM 1372 C CA . TRP A 1 168 ? 1.208 -9.772 16.417 1.00 49.41 168 TRP A CA 1
ATOM 1373 C C . TRP A 1 168 ? 1.477 -11.272 16.347 1.00 49.41 168 TRP A C 1
ATOM 1375 O O . TRP A 1 168 ? 1.304 -11.933 17.366 1.00 49.41 168 TRP A O 1
ATOM 1385 N N . PRO A 1 169 ? 1.985 -11.832 15.239 1.00 56.97 169 PRO A N 1
ATOM 1386 C CA . PRO A 1 169 ? 2.342 -13.247 15.192 1.00 56.97 169 PRO A CA 1
ATOM 1387 C C . PRO A 1 169 ? 3.545 -13.563 16.088 1.00 56.97 169 PRO A C 1
ATOM 1389 O O . PRO A 1 169 ? 3.568 -14.602 16.741 1.00 56.97 169 PRO A O 1
ATOM 1392 N N . VAL A 1 170 ? 4.518 -12.648 16.170 1.00 59.06 170 VAL A N 1
ATOM 1393 C CA . VAL A 1 170 ? 5.733 -12.803 16.985 1.00 59.06 170 VAL A CA 1
ATOM 1394 C C . VAL A 1 170 ? 5.447 -12.579 18.467 1.00 59.06 170 VAL A C 1
ATOM 1396 O O . VAL A 1 170 ? 5.865 -13.407 19.263 1.00 59.06 170 VAL A O 1
ATOM 1399 N N . LEU A 1 171 ? 4.684 -11.550 18.860 1.00 56.09 171 LEU A N 1
ATOM 1400 C CA . LEU A 1 171 ? 4.216 -11.402 20.243 1.00 56.09 171 LEU A CA 1
ATOM 1401 C C . LEU A 1 171 ? 3.283 -12.536 20.619 1.00 56.09 171 LEU A C 1
ATOM 1403 O O . LEU A 1 171 ? 3.406 -13.020 21.724 1.00 56.09 171 LEU A O 1
ATOM 1407 N N . TRP A 1 172 ? 2.374 -12.993 19.757 1.00 60.69 172 TRP A N 1
ATOM 1408 C CA . TRP A 1 172 ? 1.500 -14.122 20.088 1.00 60.69 172 TRP A CA 1
ATOM 1409 C C . TRP A 1 17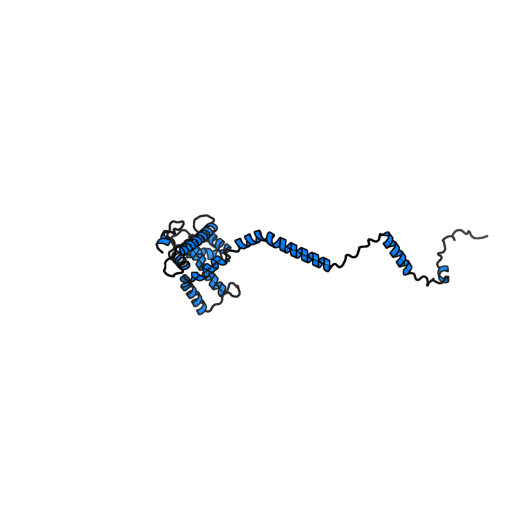2 ? 2.297 -15.418 20.258 1.00 60.69 172 TRP A C 1
ATOM 1411 O O . TRP A 1 172 ? 2.052 -16.180 21.190 1.00 60.69 172 TRP A O 1
ATOM 1421 N N . THR A 1 173 ? 3.311 -15.643 19.419 1.00 60.91 173 THR A N 1
ATOM 1422 C CA . THR A 1 173 ? 4.217 -16.797 19.528 1.00 60.91 173 THR A CA 1
ATOM 1423 C C . THR A 1 173 ? 5.127 -16.681 20.752 1.00 60.91 173 THR A C 1
ATOM 1425 O O . THR A 1 173 ? 5.247 -17.638 21.515 1.00 60.91 173 THR A O 1
ATOM 1428 N N . ALA A 1 174 ? 5.717 -15.513 21.007 1.00 62.47 174 ALA A N 1
ATOM 1429 C CA . ALA A 1 174 ? 6.548 -15.249 22.179 1.00 62.47 174 ALA A CA 1
ATOM 1430 C C . ALA A 1 174 ? 5.720 -15.299 23.468 1.00 62.47 174 ALA A C 1
ATOM 1432 O O . ALA A 1 174 ? 6.114 -15.959 24.420 1.00 62.47 174 ALA A O 1
ATOM 1433 N N . MET A 1 175 ? 4.530 -14.704 23.483 1.00 63.59 175 MET A N 1
ATOM 1434 C CA . MET A 1 175 ? 3.577 -14.764 24.588 1.00 63.59 175 MET A CA 1
ATOM 1435 C C . MET A 1 175 ? 3.140 -16.202 24.833 1.00 63.59 175 MET A C 1
ATOM 1437 O O . MET A 1 175 ? 3.094 -16.603 25.980 1.00 63.59 175 MET A O 1
ATOM 1441 N N . ARG A 1 176 ? 2.904 -17.025 23.804 1.00 70.88 176 ARG A N 1
ATOM 1442 C CA . ARG A 1 176 ? 2.562 -18.446 23.986 1.00 70.88 176 ARG A CA 1
ATOM 1443 C C . ARG A 1 176 ? 3.741 -19.292 24.477 1.00 70.88 176 ARG A C 1
ATOM 1445 O O . ARG A 1 176 ? 3.532 -20.222 25.248 1.00 70.88 176 ARG A O 1
ATOM 1452 N N . THR A 1 177 ? 4.963 -18.962 24.065 1.00 73.62 177 THR A N 1
ATOM 1453 C CA . THR A 1 177 ? 6.188 -19.687 24.453 1.00 73.62 177 THR A CA 1
ATOM 1454 C C . THR A 1 177 ? 6.644 -19.315 25.866 1.00 73.62 177 THR A C 1
ATOM 1456 O O . THR A 1 177 ? 7.062 -20.181 26.629 1.00 73.62 177 THR A O 1
ATOM 1459 N N . TYR A 1 178 ? 6.506 -18.041 26.246 1.00 72.69 178 TYR A N 1
ATOM 1460 C CA . TYR A 1 178 ? 6.895 -17.518 27.558 1.00 72.69 178 TYR A CA 1
ATOM 1461 C C . TYR A 1 178 ? 5.745 -17.451 28.574 1.00 72.69 178 TYR A C 1
ATOM 1463 O O . TYR A 1 178 ? 6.022 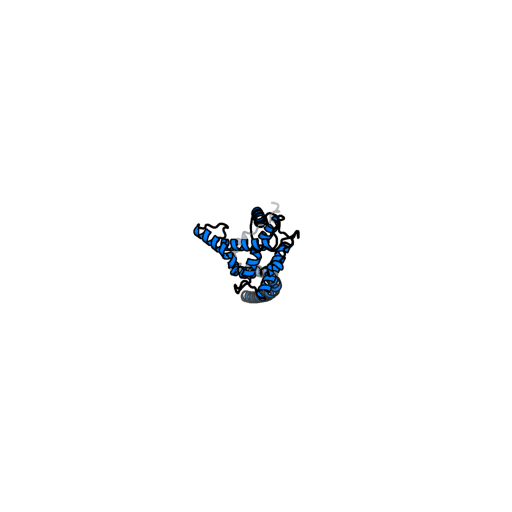-17.349 29.768 1.00 72.69 178 TYR A O 1
ATOM 1471 N N . ALA A 1 179 ? 4.479 -17.576 28.148 1.00 68.81 179 ALA A N 1
ATOM 1472 C CA . ALA A 1 179 ? 3.310 -17.677 29.030 1.00 68.81 179 ALA A CA 1
ATOM 1473 C C . ALA A 1 179 ? 3.535 -18.666 30.174 1.00 68.81 179 ALA A C 1
ATOM 1475 O O . ALA A 1 179 ? 3.429 -18.221 31.311 1.00 68.81 179 ALA A O 1
ATOM 1476 N N . PRO A 1 180 ? 3.918 -19.941 29.947 1.00 71.69 180 PRO A N 1
ATOM 1477 C CA . PRO A 1 180 ? 4.094 -20.880 31.050 1.00 71.69 180 PRO A CA 1
ATOM 1478 C C . PRO A 1 180 ? 5.175 -20.440 32.044 1.00 71.69 180 PRO A C 1
ATOM 1480 O O . PRO A 1 180 ? 5.024 -20.683 33.233 1.00 71.69 180 PRO A O 1
ATOM 1483 N N . TYR A 1 181 ? 6.220 -19.735 31.608 1.00 77.12 181 TYR A N 1
ATOM 1484 C CA . TYR A 1 181 ? 7.298 -19.276 32.491 1.00 77.12 181 TYR A CA 1
ATOM 1485 C C . TYR A 1 181 ? 6.906 -18.076 33.360 1.00 77.12 181 TYR A C 1
ATOM 1487 O O . TYR A 1 181 ? 7.483 -17.888 34.426 1.00 77.12 181 TYR A O 1
ATOM 1495 N N . VAL A 1 182 ? 5.919 -17.282 32.935 1.00 75.88 182 VAL A N 1
ATOM 1496 C CA . VAL A 1 182 ? 5.410 -16.131 33.700 1.00 75.88 182 VAL A CA 1
ATOM 1497 C C . VAL A 1 182 ? 4.163 -16.505 34.503 1.00 75.88 182 VAL A C 1
ATOM 1499 O O . VAL A 1 182 ? 4.021 -16.095 35.654 1.00 75.88 182 VAL A O 1
ATOM 1502 N N . THR A 1 183 ? 3.265 -17.321 33.946 1.00 77.56 183 THR A N 1
ATOM 1503 C CA . THR A 1 183 ? 2.008 -17.692 34.605 1.00 77.56 183 THR A CA 1
ATOM 1504 C C . THR A 1 183 ? 2.224 -18.656 35.760 1.00 77.56 183 THR A C 1
ATOM 1506 O O . THR A 1 183 ? 1.502 -18.546 36.741 1.00 77.56 183 THR A O 1
ATOM 1509 N N . PHE A 1 184 ? 3.195 -19.575 35.695 1.00 80.25 184 PHE A N 1
ATOM 1510 C CA . PHE A 1 184 ? 3.425 -20.535 36.786 1.00 80.25 184 PHE A CA 1
ATOM 1511 C C . PHE A 1 184 ? 3.917 -19.866 38.078 1.00 80.25 184 PHE A C 1
ATOM 1513 O O . PHE A 1 184 ? 3.310 -20.108 39.120 1.00 80.25 184 PHE A O 1
ATOM 1520 N N . PRO A 1 185 ? 4.948 -18.995 38.054 1.00 82.75 185 PRO A N 1
ATOM 1521 C CA . PRO A 1 185 ? 5.396 -18.299 39.260 1.00 82.75 185 PRO A CA 1
ATOM 1522 C C . PRO A 1 185 ? 4.327 -17.358 39.814 1.00 82.75 185 PRO A C 1
ATOM 1524 O O . PRO A 1 185 ? 4.095 -17.335 41.019 1.00 82.75 185 PRO A O 1
ATOM 1527 N N . VAL A 1 186 ? 3.623 -16.625 38.944 1.00 82.12 186 VAL A N 1
ATOM 1528 C CA . VAL A 1 186 ? 2.539 -15.725 39.366 1.00 82.12 186 VAL A CA 1
ATOM 1529 C C . VAL A 1 186 ? 1.376 -16.517 39.965 1.00 82.12 186 VAL A C 1
ATOM 1531 O O . VAL A 1 186 ? 0.906 -16.166 41.042 1.00 82.12 186 VAL A O 1
ATOM 1534 N N . ALA A 1 187 ? 0.945 -17.613 39.336 1.00 83.31 187 ALA A N 1
ATOM 1535 C CA . ALA A 1 187 ? -0.115 -18.471 39.865 1.00 83.31 187 ALA A CA 1
ATOM 1536 C C . ALA A 1 187 ? 0.291 -19.151 41.179 1.00 83.31 187 ALA A C 1
ATOM 1538 O O . ALA A 1 187 ? -0.539 -19.280 42.073 1.00 83.31 187 ALA A O 1
ATOM 1539 N N . PHE A 1 188 ? 1.559 -19.538 41.330 1.00 87.56 188 PHE A N 1
ATOM 1540 C CA . PHE A 1 188 ? 2.081 -20.092 42.576 1.00 87.56 188 PHE A CA 1
ATOM 1541 C C . PHE A 1 188 ? 2.077 -19.054 43.705 1.00 87.56 188 PHE A C 1
ATOM 1543 O O . PHE A 1 188 ? 1.620 -19.354 44.802 1.00 87.56 188 PHE A O 1
ATOM 1550 N N . VAL A 1 189 ? 2.516 -17.819 43.437 1.00 87.50 189 VAL A N 1
ATOM 1551 C CA . VAL A 1 189 ? 2.495 -16.727 44.425 1.00 87.50 189 VAL A CA 1
ATOM 1552 C C . VAL A 1 189 ? 1.060 -16.350 44.788 1.00 87.50 189 VAL A C 1
ATOM 1554 O O . VAL A 1 189 ? 0.740 -16.252 45.968 1.00 87.50 189 VAL A O 1
ATOM 1557 N N . VAL A 1 190 ? 0.174 -16.198 43.801 1.00 87.12 190 VAL A N 1
ATOM 1558 C CA . VAL A 1 190 ? -1.252 -15.921 44.035 1.00 87.12 190 VAL A CA 1
ATOM 1559 C C . VAL A 1 190 ? -1.908 -17.065 44.810 1.00 87.12 190 VAL A C 1
ATOM 1561 O O . VAL A 1 190 ? -2.668 -16.809 45.738 1.00 87.12 190 VAL A O 1
ATOM 1564 N N . GLY A 1 191 ? -1.577 -18.317 44.489 1.00 85.81 191 GLY A N 1
ATOM 1565 C CA . GLY A 1 191 ? -2.037 -19.496 45.219 1.00 85.81 191 GLY A CA 1
ATOM 1566 C C . GLY A 1 191 ? -1.526 -19.539 46.659 1.00 85.81 191 GLY A C 1
ATOM 1567 O O . GLY A 1 191 ? -2.304 -19.806 47.566 1.00 85.81 191 GLY A O 1
ATOM 1568 N N . ALA A 1 192 ? -0.254 -19.214 46.897 1.00 85.94 192 ALA A N 1
ATOM 1569 C CA . ALA A 1 192 ? 0.338 -19.174 48.234 1.00 85.94 192 ALA A CA 1
ATOM 1570 C C . ALA A 1 192 ? -0.249 -18.043 49.092 1.00 85.94 192 ALA A C 1
ATOM 1572 O O . ALA A 1 192 ? -0.588 -18.265 50.252 1.00 85.94 192 ALA A O 1
ATOM 1573 N N . VAL A 1 193 ? -0.429 -16.847 48.520 1.00 85.56 193 VAL A N 1
ATOM 1574 C CA . VAL A 1 193 ? -1.083 -15.713 49.194 1.00 85.56 193 VAL A CA 1
ATOM 1575 C C . VAL A 1 193 ? -2.555 -16.027 49.461 1.00 85.56 193 VAL A C 1
ATOM 1577 O O . VAL A 1 193 ? -3.041 -15.777 50.561 1.00 85.56 193 VAL A O 1
ATOM 1580 N N . GLY A 1 194 ? -3.248 -16.629 48.491 1.00 82.12 194 GLY A N 1
ATOM 1581 C CA . GLY A 1 194 ? -4.624 -17.094 48.640 1.00 82.12 194 GLY A CA 1
ATOM 1582 C C . GLY A 1 194 ? -4.766 -18.136 49.747 1.00 82.12 194 GLY A C 1
ATOM 1583 O O . GLY A 1 194 ? -5.636 -17.990 50.597 1.00 82.12 194 GLY A O 1
ATOM 1584 N N . TYR A 1 195 ? -3.867 -19.121 49.808 1.00 79.81 195 TYR A N 1
ATOM 1585 C CA . TYR A 1 195 ? -3.837 -20.133 50.867 1.00 79.81 195 TYR A CA 1
ATOM 1586 C C . TYR A 1 195 ? -3.561 -19.515 52.242 1.00 79.81 195 TYR A C 1
ATOM 1588 O O . TYR A 1 195 ? -4.200 -19.868 53.231 1.00 79.81 195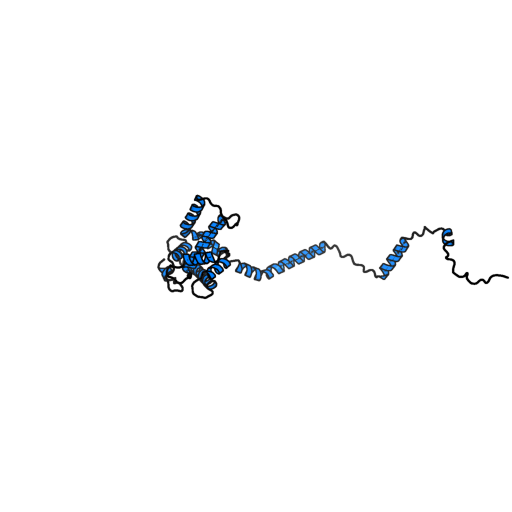 TYR A O 1
ATOM 1596 N N . HIS A 1 196 ? -2.645 -18.550 52.314 1.00 77.56 196 HIS A N 1
ATOM 1597 C CA . HIS A 1 196 ? -2.307 -17.875 53.563 1.00 77.56 196 HIS A CA 1
ATOM 1598 C C . HIS A 1 196 ? -3.443 -16.965 54.063 1.00 77.56 196 HIS A C 1
ATOM 1600 O O . HIS A 1 196 ? -3.652 -16.846 55.273 1.00 77.56 196 HIS A O 1
ATOM 1606 N N . LEU A 1 197 ? -4.195 -16.349 53.146 1.00 78.31 197 LEU A N 1
ATOM 1607 C CA . LEU A 1 197 ? -5.387 -15.560 53.456 1.00 78.31 197 LEU A CA 1
ATOM 1608 C C . LEU A 1 197 ? -6.569 -16.461 53.837 1.00 78.31 197 LEU A C 1
ATOM 1610 O O . LEU A 1 197 ? -7.276 -16.169 54.799 1.00 78.31 197 LEU A O 1
ATOM 1614 N N . GLU A 1 198 ? -6.758 -17.582 53.137 1.00 70.75 198 GLU A N 1
ATOM 1615 C CA . GLU A 1 198 ? -7.785 -18.575 53.462 1.00 70.75 198 GLU A CA 1
ATOM 1616 C C . GLU A 1 198 ? -7.534 -19.200 54.839 1.00 70.75 198 GLU A C 1
ATOM 1618 O O . GLU A 1 198 ? -8.482 -19.380 55.596 1.00 70.75 198 GLU A O 1
ATOM 1623 N N . TRP A 1 199 ? -6.274 -19.445 55.211 1.00 67.38 199 TRP A N 1
ATOM 1624 C CA . TRP A 1 199 ? -5.895 -19.880 56.559 1.00 67.38 199 TRP A CA 1
ATOM 1625 C C . TRP A 1 199 ? -6.162 -18.809 57.627 1.00 67.38 199 TRP A C 1
ATOM 1627 O O . TRP A 1 199 ? -6.546 -19.139 58.743 1.00 67.38 199 TRP A O 1
ATOM 1637 N N . PHE A 1 200 ? -6.017 -17.522 57.293 1.00 70.56 200 PHE A N 1
ATOM 1638 C CA . PHE A 1 200 ? -6.345 -16.424 58.210 1.00 70.56 200 PHE A CA 1
ATOM 1639 C C . PHE A 1 200 ? -7.859 -16.231 58.398 1.00 70.56 200 PHE A C 1
ATOM 1641 O O . PHE A 1 200 ? -8.298 -15.858 59.485 1.00 70.56 200 PHE A O 1
ATOM 1648 N N . ILE A 1 201 ? -8.660 -16.480 57.355 1.00 67.31 201 ILE A N 1
ATOM 1649 C CA . ILE A 1 201 ? -10.128 -16.352 57.392 1.00 67.31 201 ILE A CA 1
ATOM 1650 C C . ILE A 1 201 ? -10.778 -17.606 57.992 1.00 67.31 201 ILE A C 1
ATOM 1652 O O . ILE A 1 201 ? -11.735 -17.502 58.762 1.00 67.31 201 ILE A O 1
ATOM 1656 N N . ARG A 1 202 ? -10.249 -18.799 57.695 1.00 60.97 202 ARG A N 1
ATOM 1657 C CA . ARG A 1 202 ? -10.574 -20.031 58.420 1.00 60.97 202 ARG A CA 1
ATOM 1658 C C . ARG A 1 202 ? -9.842 -19.999 59.756 1.00 60.97 202 ARG A C 1
ATOM 1660 O O . ARG A 1 202 ? -8.835 -20.674 59.938 1.00 60.97 202 ARG A O 1
ATOM 1667 N N . GLY A 1 203 ? -10.376 -19.223 60.699 1.00 62.72 203 GLY A N 1
ATOM 1668 C CA . GLY A 1 203 ? -10.029 -19.367 62.111 1.00 62.72 203 GLY A CA 1
ATOM 1669 C C . GLY A 1 203 ? -9.982 -20.848 62.506 1.00 62.72 203 GLY A C 1
ATOM 1670 O O . GLY A 1 203 ? -10.666 -21.670 61.889 1.00 62.72 203 GLY A O 1
ATOM 1671 N N . THR A 1 204 ? -9.123 -21.160 63.482 1.00 61.41 204 THR A N 1
ATOM 1672 C CA . THR A 1 204 ? -8.737 -22.513 63.919 1.00 61.41 204 THR A CA 1
ATOM 1673 C C . THR A 1 204 ? -9.809 -23.576 63.654 1.00 61.41 204 THR A C 1
ATOM 1675 O O . THR A 1 204 ? -10.969 -23.378 64.028 1.00 61.41 204 THR A O 1
ATOM 1678 N N . PRO A 1 205 ? -9.453 -24.714 63.021 1.00 58.78 205 PRO A N 1
ATOM 1679 C CA . PRO A 1 205 ? -10.425 -25.756 62.732 1.00 58.78 205 PRO A CA 1
ATOM 1680 C C . PRO A 1 205 ? -11.104 -26.144 64.043 1.00 58.78 205 PRO A C 1
ATOM 1682 O O . PRO A 1 205 ? -10.443 -26.615 64.969 1.00 58.78 205 PRO A O 1
ATOM 1685 N N . LYS A 1 206 ? -12.421 -25.918 64.146 1.00 57.16 206 LYS A N 1
ATOM 1686 C CA . LYS A 1 206 ? -13.190 -26.505 65.243 1.00 57.16 206 LYS A CA 1
ATOM 1687 C C . LYS A 1 206 ? -12.970 -28.012 65.139 1.00 57.16 206 LYS A C 1
ATOM 1689 O O . LYS A 1 206 ? -13.236 -28.555 64.061 1.00 57.16 206 LYS A O 1
ATOM 1694 N N . PRO A 1 207 ? -12.461 -28.681 66.188 1.00 46.12 207 PRO A N 1
ATOM 1695 C CA . PRO A 1 207 ? -12.345 -30.123 66.150 1.00 46.12 207 PRO A CA 1
ATOM 1696 C C . PRO A 1 207 ? -13.755 -30.644 65.901 1.00 46.12 207 PRO A C 1
ATOM 1698 O O . PRO A 1 207 ? -14.691 -30.316 66.633 1.00 46.12 207 PRO A O 1
ATOM 1701 N N . ARG A 1 208 ? -13.938 -31.375 64.803 1.00 53.44 208 ARG A N 1
ATOM 1702 C CA . ARG A 1 208 ? -15.173 -32.115 64.609 1.00 53.44 208 ARG A CA 1
ATOM 1703 C C . ARG A 1 208 ? -15.082 -33.270 65.595 1.00 53.44 208 ARG A C 1
ATOM 1705 O O . ARG A 1 208 ? -14.468 -34.285 65.292 1.00 53.44 208 ARG A O 1
ATOM 1712 N N . GLU A 1 209 ? -15.603 -33.063 66.800 1.00 58.22 209 GLU A N 1
ATOM 1713 C CA . GLU A 1 209 ? -15.955 -34.167 67.682 1.00 58.22 209 GLU A CA 1
ATOM 1714 C C . GLU A 1 209 ? -16.965 -35.012 66.904 1.00 58.22 209 GLU A C 1
ATOM 1716 O O . GLU A 1 209 ? -18.147 -34.676 66.801 1.00 58.22 209 GLU A O 1
ATOM 1721 N N . GLU A 1 210 ? -16.488 -36.076 66.264 1.00 56.34 210 GLU A N 1
ATOM 1722 C CA . GLU A 1 210 ? -17.353 -37.153 65.810 1.00 56.34 210 GLU A CA 1
ATOM 1723 C C . GLU A 1 210 ? -17.850 -37.875 67.061 1.00 56.34 210 GLU A C 1
ATOM 1725 O O . GLU A 1 210 ? -17.334 -38.922 67.443 1.00 56.34 210 GLU A O 1
ATOM 1730 N N . LYS A 1 211 ? -18.838 -37.276 67.737 1.00 60.84 211 LYS A N 1
ATOM 1731 C CA . LYS A 1 211 ? -19.579 -37.964 68.789 1.00 60.84 211 LYS A CA 1
ATOM 1732 C C . LYS A 1 211 ? -20.150 -39.233 68.185 1.00 60.84 211 LYS A C 1
ATOM 1734 O O . LYS A 1 211 ? -20.814 -39.198 67.140 1.00 60.84 211 LYS A O 1
ATOM 1739 N N . SER A 1 212 ? -19.867 -40.360 68.825 1.00 68.50 212 SER A N 1
ATOM 1740 C CA . SER A 1 212 ? -20.367 -41.649 68.365 1.00 68.50 212 SER A CA 1
ATOM 1741 C C . SER A 1 212 ? -21.896 -41.597 68.306 1.00 68.50 212 SER A C 1
ATOM 1743 O O . SER A 1 212 ? -22.545 -40.928 69.110 1.00 68.50 212 SER A O 1
ATOM 1745 N N . ILE A 1 213 ? -22.511 -42.324 67.371 1.00 69.38 213 ILE A N 1
ATOM 1746 C CA . ILE A 1 213 ? -23.978 -42.377 67.218 1.00 69.38 213 ILE A CA 1
ATOM 1747 C C . ILE A 1 213 ? -24.664 -42.768 68.546 1.00 69.38 213 ILE A C 1
ATOM 1749 O O . ILE A 1 213 ? -25.818 -42.410 68.783 1.00 69.38 213 ILE A O 1
ATOM 1753 N N . LEU A 1 214 ? -23.948 -43.485 69.420 1.00 70.19 214 LEU A N 1
ATOM 1754 C CA . LEU A 1 214 ? -24.363 -43.803 70.787 1.00 70.19 214 LEU A CA 1
ATOM 1755 C C . LEU A 1 214 ? -24.437 -42.566 71.696 1.00 70.19 214 LEU A C 1
ATOM 1757 O O . LEU A 1 214 ? -25.466 -42.374 72.335 1.00 70.19 214 LEU A O 1
ATOM 1761 N N . GLU A 1 215 ? -23.433 -41.690 71.684 1.00 68.62 215 GLU A N 1
ATOM 1762 C CA . GLU A 1 215 ? -23.432 -40.443 72.467 1.00 68.62 215 GLU A CA 1
ATOM 1763 C C . GLU A 1 215 ? -24.510 -39.469 71.975 1.00 68.62 215 GLU A C 1
ATOM 1765 O O . GLU A 1 215 ? -25.234 -38.888 72.775 1.00 68.62 215 GLU A O 1
ATOM 1770 N N . LEU A 1 216 ? -24.724 -39.373 70.656 1.00 72.69 216 LEU A N 1
ATOM 1771 C CA . LEU A 1 216 ? -25.836 -38.601 70.074 1.00 72.69 216 LEU A CA 1
ATOM 1772 C C . LEU A 1 216 ? -27.222 -39.165 70.443 1.00 72.69 216 LEU A C 1
ATOM 1774 O O . LEU A 1 216 ? -28.224 -38.444 70.435 1.00 72.69 216 LEU A O 1
ATOM 1778 N N . ARG A 1 217 ? -27.316 -40.472 70.722 1.00 74.00 217 ARG A N 1
ATOM 1779 C CA . ARG A 1 217 ? -28.548 -41.106 71.220 1.00 74.00 217 ARG A CA 1
ATOM 1780 C C . ARG A 1 217 ? -28.743 -40.861 72.712 1.00 74.00 217 ARG A C 1
ATOM 1782 O O . ARG A 1 217 ? -29.886 -40.691 73.127 1.00 74.00 217 ARG A O 1
ATOM 1789 N N . GLU A 1 218 ? -27.673 -40.841 73.499 1.00 78.12 218 GLU A N 1
ATOM 1790 C CA . GLU A 1 218 ? -27.736 -40.519 74.926 1.00 78.12 218 GLU A CA 1
ATOM 1791 C C . GLU A 1 218 ? -28.031 -39.041 75.167 1.00 78.12 218 GLU A C 1
ATOM 1793 O O . GLU A 1 218 ? -28.891 -38.742 75.987 1.00 78.12 218 GLU A O 1
ATOM 1798 N N . GLU A 1 219 ? -27.447 -38.125 74.388 1.00 78.81 219 GLU A N 1
ATOM 1799 C CA . GLU A 1 219 ? -27.791 -36.700 74.458 1.00 78.81 219 GLU A CA 1
ATOM 1800 C C . GLU A 1 219 ? -29.265 -36.457 74.128 1.00 78.81 219 GLU A C 1
ATOM 1802 O O . GLU A 1 219 ? -29.927 -35.714 74.846 1.00 78.81 219 GLU A O 1
ATOM 1807 N N . ARG A 1 220 ? -29.830 -37.144 73.122 1.00 78.62 220 ARG A N 1
ATOM 1808 C CA . ARG A 1 220 ? -31.277 -37.058 72.853 1.00 78.62 220 ARG A CA 1
ATOM 1809 C C . ARG A 1 220 ? -32.128 -37.545 74.026 1.00 78.62 220 ARG A C 1
ATOM 1811 O O . ARG A 1 220 ? -33.124 -36.903 74.340 1.00 78.62 220 ARG A O 1
ATOM 1818 N N . LYS A 1 221 ? -31.725 -38.626 74.702 1.00 74.94 221 LYS A N 1
ATOM 1819 C CA . LYS A 1 221 ? -32.426 -39.127 75.898 1.00 74.94 221 LYS A CA 1
ATOM 1820 C C . LYS A 1 221 ? -32.297 -38.176 77.090 1.00 74.94 221 LYS A C 1
ATOM 1822 O O . LYS A 1 221 ? -33.276 -37.952 77.792 1.00 74.94 221 LYS A O 1
ATOM 1827 N N . LEU A 1 222 ? -31.116 -37.595 77.301 1.00 68.25 222 LEU A N 1
ATOM 1828 C CA . LEU A 1 222 ? -30.867 -36.594 78.342 1.00 68.25 222 LEU A CA 1
ATOM 1829 C C . LEU A 1 222 ? -31.688 -35.325 78.103 1.00 68.25 222 LEU A C 1
ATOM 1831 O O . LEU A 1 222 ? -32.202 -34.741 79.049 1.00 68.25 222 LEU A O 1
ATOM 1835 N N . GLN A 1 223 ? -31.856 -34.921 76.845 1.00 69.75 223 GLN A N 1
ATOM 1836 C CA . GLN A 1 223 ? -32.637 -33.747 76.466 1.00 69.75 223 GLN A CA 1
ATOM 1837 C C . GLN A 1 223 ? -34.152 -33.988 76.593 1.00 69.75 223 GLN A C 1
ATOM 1839 O O . GLN A 1 223 ? -34.874 -33.089 77.019 1.00 69.75 223 GLN A O 1
ATOM 1844 N N . GLU A 1 224 ? -34.626 -35.208 76.320 1.00 69.44 224 GLU A N 1
ATOM 1845 C CA . GLU A 1 224 ? -35.994 -35.638 76.655 1.00 69.44 224 GLU A CA 1
ATOM 1846 C C . GLU A 1 224 ? -36.234 -35.662 78.174 1.00 69.44 224 GLU A C 1
ATOM 1848 O O . GLU A 1 224 ? -37.298 -35.244 78.624 1.00 69.44 224 GLU A O 1
ATOM 1853 N N . GLN A 1 225 ? -35.243 -36.074 78.974 1.00 63.81 225 GLN A N 1
ATOM 1854 C CA . GLN A 1 225 ? -35.324 -36.030 80.440 1.00 63.81 225 GLN A CA 1
ATOM 1855 C C . GLN A 1 225 ? -35.262 -34.604 81.004 1.00 63.81 225 GLN A C 1
ATOM 1857 O O . GLN A 1 225 ? -35.924 -34.324 81.998 1.00 63.81 225 GLN A O 1
ATOM 1862 N N . LEU A 1 226 ? -34.511 -33.693 80.376 1.00 60.81 226 LEU A N 1
ATOM 1863 C CA . LEU A 1 226 ? -34.430 -32.288 80.794 1.00 60.81 226 LEU A CA 1
ATOM 1864 C C . LEU A 1 226 ? -35.698 -31.490 80.457 1.00 60.81 226 LEU A C 1
ATOM 1866 O O . LEU A 1 226 ? -36.021 -30.541 81.160 1.00 60.81 226 LEU A O 1
ATOM 1870 N N . GLY A 1 227 ? -36.405 -31.858 79.383 1.00 58.06 227 GLY A N 1
ATOM 1871 C CA . GLY A 1 227 ? -37.696 -31.263 79.021 1.00 58.06 227 GLY A CA 1
ATOM 1872 C C . GLY A 1 227 ? -38.865 -31.753 79.880 1.00 58.06 227 GLY A C 1
ATOM 1873 O O . GLY A 1 227 ? -39.977 -31.243 79.748 1.00 58.06 227 GLY A O 1
ATOM 1874 N N . GLN A 1 228 ? -38.633 -32.739 80.748 1.00 60.09 228 GLN A N 1
ATOM 1875 C CA . GLN A 1 228 ? -39.636 -33.302 81.636 1.00 60.09 228 GLN A CA 1
ATOM 1876 C C . GLN A 1 228 ? -39.390 -32.791 83.062 1.00 60.09 228 GLN A C 1
ATOM 1878 O O . GLN A 1 228 ? -38.673 -33.404 83.849 1.00 60.09 228 GLN A O 1
ATOM 1883 N N . ASP A 1 229 ? -39.983 -31.640 83.391 1.00 54.47 229 ASP A N 1
ATOM 1884 C CA . ASP A 1 229 ? -39.934 -31.051 84.733 1.00 54.47 229 ASP A CA 1
ATOM 1885 C C . ASP A 1 229 ? -40.440 -32.051 85.791 1.00 54.47 229 ASP A C 1
ATOM 1887 O O . ASP A 1 229 ? -41.637 -32.324 85.915 1.00 54.47 229 ASP A O 1
ATOM 1891 N N . GLY A 1 230 ? -39.516 -32.582 86.598 1.00 59.97 230 GLY A N 1
ATOM 1892 C CA . GLY A 1 230 ? -39.778 -33.582 87.643 1.00 59.97 230 GLY A CA 1
ATOM 1893 C C . GLY A 1 230 ? -40.644 -33.102 88.818 1.00 59.97 230 GLY A C 1
ATOM 1894 O O . GLY A 1 230 ? -40.881 -33.865 89.753 1.00 59.97 230 GLY A O 1
ATOM 1895 N N . THR A 1 231 ? -41.121 -31.857 88.794 1.00 56.69 231 THR A N 1
ATOM 1896 C CA . THR A 1 231 ? -42.023 -31.269 89.797 1.00 56.69 231 THR A CA 1
ATOM 1897 C C . THR A 1 231 ? -43.483 -31.176 89.348 1.00 56.69 231 THR A C 1
ATOM 1899 O O . THR A 1 231 ? -44.333 -30.852 90.177 1.00 56.69 231 THR A O 1
ATOM 1902 N N . GLN A 1 232 ? -43.827 -31.530 88.102 1.00 57.31 232 GLN A N 1
ATOM 1903 C CA . GLN A 1 232 ? -45.226 -31.690 87.681 1.00 57.31 232 GLN A CA 1
ATOM 1904 C C . GLN A 1 232 ? -45.606 -33.165 87.575 1.00 57.31 232 GLN A C 1
ATOM 1906 O O . GLN A 1 232 ? -45.648 -33.771 86.506 1.00 57.31 232 GLN A O 1
ATOM 1911 N N . VAL A 1 233 ? -45.926 -33.750 88.726 1.00 51.56 233 VAL A N 1
ATOM 1912 C CA . VAL A 1 233 ? -46.615 -35.038 88.780 1.00 51.56 233 VAL A CA 1
ATOM 1913 C C . VAL A 1 233 ? -48.108 -34.766 88.598 1.00 51.56 233 VAL A C 1
ATOM 1915 O O . VAL A 1 233 ? -48.712 -34.061 89.407 1.00 51.56 233 VAL A O 1
ATOM 1918 N N . LEU A 1 234 ? -48.719 -35.322 87.547 1.00 53.25 234 LEU A N 1
ATOM 1919 C CA . LEU A 1 234 ? -50.178 -35.357 87.422 1.00 53.25 234 LEU A CA 1
ATOM 1920 C C . LEU A 1 234 ? -50.769 -35.995 88.686 1.00 53.25 234 LEU A C 1
ATOM 1922 O O . LEU A 1 234 ? -50.351 -37.079 89.103 1.00 53.25 234 LEU A O 1
ATOM 1926 N N . SER A 1 235 ? -51.733 -35.309 89.301 1.00 50.66 235 SER A N 1
ATOM 1927 C CA . SER A 1 235 ? -52.465 -35.805 90.465 1.00 50.66 235 SER A CA 1
ATOM 1928 C C . SER A 1 235 ? -52.997 -37.214 90.188 1.00 50.66 235 SER A C 1
ATOM 1930 O O . SER A 1 235 ? -53.679 -37.457 89.193 1.00 50.66 235 SER A O 1
ATOM 1932 N N . LEU A 1 236 ? -52.709 -38.148 91.099 1.00 47.75 236 LEU A N 1
ATOM 1933 C CA . LEU A 1 236 ? -53.075 -39.570 91.031 1.00 47.75 236 LEU A CA 1
ATOM 1934 C C . LEU A 1 236 ? -54.581 -39.846 90.823 1.00 47.75 236 LEU A C 1
ATOM 1936 O O . LEU A 1 236 ? -54.948 -40.992 90.576 1.00 47.75 236 LEU A O 1
ATOM 1940 N N . LYS A 1 237 ? -55.454 -38.829 90.884 1.00 51.88 237 LYS A N 1
ATOM 1941 C CA . LYS A 1 237 ? -56.883 -38.967 90.567 1.00 51.88 237 LYS A CA 1
ATOM 1942 C C . LYS A 1 237 ? -57.170 -39.227 89.086 1.00 51.88 237 LYS A C 1
ATOM 1944 O O . LYS A 1 237 ? -58.131 -39.929 88.799 1.00 51.88 237 LYS A O 1
ATOM 1949 N N . GLU A 1 238 ? -56.350 -38.730 88.164 1.00 50.25 238 GLU A N 1
ATOM 1950 C CA . GLU A 1 238 ? -56.619 -38.851 86.718 1.00 50.25 238 GLU A CA 1
ATOM 1951 C C . GLU A 1 238 ? -56.145 -40.199 86.142 1.00 50.25 238 GLU A C 1
ATOM 1953 O O . GLU A 1 238 ? -56.670 -40.707 85.155 1.00 50.25 238 GLU A O 1
ATOM 1958 N N . LYS A 1 239 ? -55.203 -40.863 86.823 1.00 51.25 239 LYS A N 1
ATOM 1959 C CA . LYS A 1 239 ? -54.655 -42.158 86.391 1.00 51.25 239 LYS A CA 1
ATOM 1960 C C . LYS A 1 239 ? -55.519 -43.365 86.780 1.00 51.25 239 LYS A C 1
ATOM 1962 O O . LYS A 1 239 ? -55.248 -44.467 86.309 1.00 51.25 239 LYS A O 1
ATOM 1967 N N . LEU A 1 240 ? -56.555 -43.181 87.607 1.00 50.78 240 LEU A N 1
ATOM 1968 C CA . LEU A 1 240 ? -57.490 -44.262 87.943 1.00 50.78 240 LEU A CA 1
ATOM 1969 C C . LEU A 1 240 ? -58.520 -44.518 86.827 1.00 50.78 240 LEU A C 1
ATOM 1971 O O . LEU A 1 240 ? -59.044 -45.625 86.730 1.00 50.78 240 LEU A O 1
ATOM 1975 N N . GLU A 1 241 ? -58.783 -43.529 85.966 1.00 52.44 241 GLU A N 1
ATOM 1976 C CA . GLU A 1 241 ? -59.805 -43.621 84.911 1.00 52.44 241 GLU A CA 1
ATOM 1977 C C . GLU A 1 241 ? -59.273 -44.224 83.601 1.00 52.44 241 GLU A C 1
ATOM 1979 O O . GLU A 1 241 ? -60.033 -44.742 82.787 1.00 52.44 241 GLU A O 1
ATOM 1984 N N . PHE A 1 242 ? -57.950 -44.238 83.422 1.00 53.56 242 PHE A N 1
ATOM 1985 C CA . PHE A 1 242 ? -57.295 -44.722 82.205 1.00 53.56 242 PHE A CA 1
ATOM 1986 C C . PHE A 1 242 ? -56.751 -46.152 82.334 1.00 53.56 242 PHE A C 1
ATOM 1988 O O . PHE A 1 242 ? -55.733 -46.506 81.738 1.00 53.56 242 PHE A O 1
ATOM 1995 N N . THR A 1 243 ? -57.420 -47.002 83.116 1.00 52.16 243 THR A N 1
ATOM 1996 C CA . THR A 1 243 ? -57.259 -48.449 82.949 1.00 52.16 243 THR A CA 1
ATOM 1997 C C . THR A 1 243 ? -58.224 -48.902 81.855 1.00 52.16 243 THR A C 1
ATOM 1999 O O . THR A 1 243 ? -59.435 -48.933 82.086 1.00 52.16 243 THR A O 1
ATOM 2002 N N . PRO A 1 244 ? -57.751 -49.264 80.645 1.00 48.94 244 PRO A N 1
ATOM 2003 C CA . PRO A 1 244 ? -58.614 -49.974 79.719 1.00 48.94 244 PRO A CA 1
ATOM 2004 C C . PRO A 1 244 ? -59.053 -51.255 80.424 1.00 48.94 244 PRO A C 1
ATOM 2006 O O . PRO A 1 244 ? -58.215 -52.017 80.910 1.00 48.94 244 PRO A O 1
ATOM 2009 N N . LYS A 1 245 ? -60.370 -51.473 80.525 1.00 55.81 245 LYS A N 1
ATOM 2010 C CA . LYS A 1 245 ? -60.931 -52.724 81.039 1.00 55.81 245 LYS A CA 1
ATOM 2011 C C . LYS A 1 245 ? -60.272 -53.866 80.275 1.00 55.81 245 LYS A C 1
ATOM 2013 O O . LYS A 1 245 ? -60.569 -54.080 79.100 1.00 55.81 245 LYS A O 1
ATOM 2018 N N . ALA A 1 246 ? -59.362 -54.578 80.936 1.00 49.66 246 ALA A N 1
ATOM 2019 C CA . ALA A 1 246 ? -58.820 -55.808 80.402 1.00 49.66 246 ALA A CA 1
ATOM 2020 C C . ALA A 1 246 ? -60.009 -56.710 80.055 1.00 49.66 246 ALA A C 1
ATOM 2022 O O . ALA A 1 246 ? -60.951 -56.844 80.841 1.00 49.66 246 ALA A O 1
ATOM 2023 N N . ALA A 1 247 ? -59.969 -57.291 78.859 1.00 52.75 247 ALA A N 1
ATOM 2024 C CA . ALA A 1 247 ? -61.004 -58.121 78.249 1.00 52.75 247 ALA A CA 1
ATOM 2025 C C . ALA A 1 247 ? -61.223 -59.473 78.967 1.00 52.75 247 ALA A C 1
ATOM 2027 O O . ALA A 1 247 ? -61.575 -60.471 78.344 1.00 52.75 247 ALA A O 1
ATOM 2028 N N . LEU A 1 248 ? -61.039 -59.514 80.286 1.00 49.72 248 LEU A N 1
ATOM 2029 C CA . LEU A 1 248 ? -61.242 -60.673 81.141 1.00 49.72 248 LEU A CA 1
ATOM 2030 C C . LEU A 1 248 ? -62.601 -60.604 81.854 1.00 49.72 248 LEU A C 1
ATOM 2032 O O . LEU A 1 248 ? -62.722 -60.887 83.039 1.00 49.72 248 LEU A O 1
ATOM 2036 N N . ASN A 1 249 ? -63.643 -60.201 81.126 1.00 55.78 249 ASN A N 1
ATOM 2037 C CA . ASN A 1 249 ? -65.026 -60.295 81.588 1.00 55.78 249 ASN A CA 1
ATOM 2038 C C . ASN A 1 249 ? -65.891 -60.943 80.502 1.00 55.78 249 ASN A C 1
ATOM 2040 O O . ASN A 1 249 ? -66.821 -60.340 79.974 1.00 55.78 249 ASN A O 1
ATOM 2044 N N . ARG A 1 250 ? -65.504 -62.160 80.096 1.00 53.28 250 ARG A N 1
ATOM 2045 C CA . ARG A 1 250 ? -66.212 -62.926 79.060 1.00 53.28 250 ARG A CA 1
ATOM 2046 C C . ARG A 1 250 ? -66.619 -64.343 79.469 1.00 53.28 250 ARG A C 1
ATOM 2048 O O . ARG A 1 250 ? -67.207 -65.024 78.651 1.00 53.28 250 ARG A O 1
ATOM 2055 N N . ASN A 1 251 ? -66.365 -64.790 80.701 1.00 48.97 251 ASN A N 1
ATOM 2056 C CA . ASN A 1 251 ? -66.765 -66.140 81.124 1.00 48.97 251 ASN A CA 1
ATOM 2057 C C . ASN A 1 251 ? -67.188 -66.207 82.596 1.00 48.97 251 ASN A C 1
ATOM 2059 O O . ASN A 1 251 ? -66.596 -66.917 83.405 1.00 48.97 251 ASN A O 1
ATOM 2063 N N . ARG A 1 252 ? -68.261 -65.494 82.943 1.00 56.22 252 ARG A N 1
ATOM 2064 C CA . ARG A 1 252 ? -69.095 -65.914 84.071 1.00 56.22 252 ARG A CA 1
ATOM 2065 C C . ARG A 1 252 ? -70.395 -66.470 83.484 1.00 56.22 252 ARG A C 1
ATOM 2067 O O . ARG A 1 252 ? -71.159 -65.672 82.946 1.00 56.22 252 ARG A O 1
ATOM 2074 N N . PRO A 1 253 ? -70.650 -67.790 83.513 1.00 52.62 253 PRO A N 1
ATOM 2075 C CA . PRO A 1 253 ? -72.002 -68.273 83.284 1.00 52.62 253 PRO A CA 1
ATOM 2076 C C . PRO A 1 253 ? -72.890 -67.792 84.439 1.00 52.62 253 PRO A C 1
ATOM 2078 O O . PRO A 1 253 ? -72.497 -67.832 85.608 1.00 52.62 253 PRO A O 1
ATOM 2081 N N . GLU A 1 254 ? -74.054 -67.252 84.085 1.00 50.38 254 GLU A N 1
ATOM 2082 C CA . GLU A 1 254 ? -75.048 -66.762 85.032 1.00 50.38 254 GLU A CA 1
ATOM 2083 C C . GLU A 1 254 ? -75.708 -67.905 85.823 1.00 50.38 254 GLU A C 1
ATOM 2085 O O . GLU A 1 254 ? -76.070 -68.926 85.250 1.00 50.38 254 GLU A O 1
ATOM 2090 N N . LYS A 1 255 ? -75.879 -67.640 87.128 1.00 43.16 255 LYS A N 1
ATOM 2091 C CA . LYS A 1 255 ? -76.961 -68.033 88.055 1.00 43.16 255 LYS A CA 1
ATOM 2092 C C . LYS A 1 255 ? -77.459 -69.488 88.024 1.00 43.16 255 LYS A C 1
ATOM 2094 O O . LYS A 1 255 ? -78.117 -69.902 87.078 1.00 43.16 255 LYS A O 1
ATOM 2099 N N . THR A 1 256 ? -77.376 -70.185 89.160 1.00 36.78 256 THR A N 1
ATOM 2100 C CA . THR A 1 256 ? -78.457 -70.312 90.169 1.00 36.78 256 THR A CA 1
ATOM 2101 C C . THR A 1 256 ? -77.882 -70.966 91.422 1.00 36.78 256 THR A C 1
ATOM 2103 O O . THR A 1 256 ? -77.016 -71.854 91.262 1.00 36.78 256 THR A O 1
#

Organism: NCBI:txid88201

Foldseek 3Di:
DVVVQVVDAAPVRDTFDPLLVQLLQLQLCPPPPSDHDPVSVVVSVVVLVVLVVLVVVLPPVPPQFHALVSQCVSCVVVVHPDDSVVSQVLQVVQDDPPDDSGHHSNSSSVSVLLVVLLVVLVVVQPPVPPSDHDDDPVRVVVSVVCSVVCSNVVNPVVVVVCVPPVPPVVVVVVCVVCVCVVVVVVVVVVVVVVVVVVCVVPDDPDPPPPDDVVNVVVVVVVVVVVVDPPPDDDPPPVVVVPDDPDPPPDDDDDDD

Secondary structure (DSSP, 8-state):
-HHHHHH-B-TTSPBPPHHHHHHHHHHH-TT-SS---HHHHHHHHHHHHHHHHHHHHH-SS--SSB-HHHHHHHHHHTT----HHHHHHHHHHHS-TTS-SSB-HHHHHHHHHHHHHHHHHHHHH-TT--S-----HHHHHHHHHHHHHGGGTHHHHHHHHHHHSTTHHHHHHHHHHHHHHHHHHHHHHHHHHHHHHHHHHS-SPPP-----HHHHHHHHHHHHHHTS-TT-PPPTTGGGS-----S--S------

InterPro domains:
  IPR002048 EF-hand domain [PF13499] (49-141)
  IPR002048 EF-hand domain [PS50222] (46-81)
  IPR011992 EF-hand domain pair [SSF47473] (2-141)
  IPR018247 EF-Hand 1, calcium-binding site [PS00018] (59-71)
  IPR031933 UPF0767 family [PF15990] (167-251)
  IPR051426 Peflin/Sorcin Calcium-Binding [PTHR46212] (2-146)

Radius of gyration: 45.17 Å; chains: 1; bounding box: 103×92×115 Å

pLDDT: mean 72.27, std 14.25, range [36.78, 91.94]